Protein AF-A0A7S1UX44-F1 (afdb_monomer_lite)

Radius of gyration: 35.16 Å; chains: 1; bounding box: 82×57×119 Å

Secondary structure (DSSP, 8-state):
---------------------S-EEEE---EEEEEEETTEEEEEEHHHHTTT--EEEE-PPPEE-PPPHHHHHHHHHHHHHHHHHHHHHHHHHHHTTTSHHHHHTTHHHHHHHHHHHHHHHHHGGGGS--SHHHHHHHHHHHHHHHHHHHHHHHHHHHHHHHHHHHHHHHHHHHHHHHHHTT-----------STTSTTHHHHHHHHHHT--TTSSTTSS-------S--PPPHHHHHHHHHHHHHHHHHHHHHHHHHS---EEEEEPTTSSEEEEEE---HHHHHHHHHHHHHHHHHHHH-

Sequence (302 aa):
RVSEAQPHLISFSQVVPMVVNDPGSFFVIGAIQMFVTNVSYVRYDISNALQPNPLVTYQEPPEMLTVRQGIEWVVWVIIGVACWIILMLFIETYRQRNHQVMQLSQGRFLLVFLVAAFWATACCFLLNPKNDTYCRISAPMIIIPAQLVYAITIGRLWRINRVISPLLLNHYQQAQAMGAMSTSSSRRAGSTNGCQRAMRPVWRSLTKFFSCEFCCKRLQRSGKPRNIRRQVTAKQLATVVVMIMVPQIIIQILALILQPQSLETWFNEDRSVGRQTCSPWEDGMEHFWKRIEAYGLMMLIL

pLDDT: mean 79.52, std 17.58, range [38.66, 98.56]

Foldseek 3Di:
DDPDDDDDDDDDDDDDDDDDDDWDKDQDFDWDWDDPDPPDIDIDTVCVVPPPDRIDTDDDQADEPDPDVVVLVVLVVVLVVVLVVLVVVLVVLVVCCPDPVNVVVVSVLVNLLSVLVSQLSVLVNLQRPPFLVSLLPSVCSNVLSVLLNVLLVVLVVVLVCVVVVVVVVVVVVVVVVVVCVVDDDDDDDDDPPPPPPPPPPVVVVLCVVVPPVPPPPPDPPDDDPDDPPPDDDPVVSVVSSCSSNVVVVVVSVVCSVVDRWGWDWDADPSSNHTYTDGPPPVVPVVVVVVVCCVVVVVVVVD

Organism: NCBI:txid210454

Structure (mmCIF, N/CA/C/O backbone):
data_AF-A0A7S1UX44-F1
#
_entry.id   AF-A0A7S1UX44-F1
#
loop_
_atom_site.group_PDB
_atom_site.id
_atom_site.type_symbol
_atom_site.label_atom_id
_atom_site.label_alt_id
_atom_site.label_comp_id
_atom_site.label_asym_id
_atom_site.label_entity_id
_atom_site.label_seq_id
_atom_site.pdbx_PDB_ins_code
_atom_site.Cartn_x
_atom_site.Cartn_y
_atom_site.Cartn_z
_atom_site.occupancy
_atom_site.B_iso_or_equiv
_atom_site.auth_seq_id
_atom_site.auth_comp_id
_atom_site.auth_asym_id
_atom_site.auth_atom_id
_atom_site.pdbx_PDB_model_num
ATOM 1 N N . ARG A 1 1 ? 51.663 39.151 -29.358 1.00 40.88 1 ARG A N 1
ATOM 2 C CA . ARG A 1 1 ? 50.551 38.334 -28.820 1.00 40.88 1 ARG A CA 1
ATOM 3 C C . ARG A 1 1 ? 49.702 37.927 -30.010 1.00 40.88 1 ARG A C 1
ATOM 5 O O . ARG A 1 1 ? 48.970 38.762 -30.517 1.00 40.88 1 ARG A O 1
ATOM 12 N N . VAL A 1 2 ? 49.929 36.725 -30.534 1.00 38.69 2 VAL A N 1
ATOM 13 C CA . VAL A 1 2 ? 49.153 36.164 -31.644 1.00 38.69 2 VAL A CA 1
ATOM 14 C C . VAL A 1 2 ? 47.951 35.482 -31.001 1.00 38.69 2 VAL A C 1
ATOM 16 O O . VAL A 1 2 ? 48.137 34.574 -30.198 1.00 38.69 2 VAL A O 1
ATOM 19 N N . SER A 1 3 ? 46.750 36.000 -31.254 1.00 45.62 3 SER A N 1
ATOM 20 C CA . SER A 1 3 ? 45.507 35.364 -30.819 1.00 45.62 3 SER A CA 1
ATOM 21 C C . SER A 1 3 ? 45.325 34.078 -31.614 1.00 45.62 3 SER A C 1
ATOM 23 O O . SER A 1 3 ? 45.112 34.111 -32.823 1.00 45.62 3 SER A O 1
ATOM 25 N N . GLU A 1 4 ? 45.459 32.956 -30.922 1.00 52.44 4 GLU A N 1
ATOM 26 C CA . GLU A 1 4 ? 45.221 31.615 -31.434 1.00 52.44 4 GLU A CA 1
ATOM 27 C C . GLU A 1 4 ? 43.709 31.461 -31.663 1.00 52.44 4 GLU A C 1
ATOM 29 O O . GLU A 1 4 ? 42.914 31.427 -30.722 1.00 52.44 4 GLU A O 1
ATOM 34 N N . ALA A 1 5 ? 43.292 31.500 -32.929 1.00 55.41 5 ALA A N 1
ATOM 35 C CA . ALA A 1 5 ? 41.896 31.352 -33.314 1.00 55.41 5 ALA A CA 1
ATOM 36 C C . ALA A 1 5 ? 41.449 29.910 -33.030 1.00 55.41 5 ALA A C 1
ATOM 38 O O . ALA A 1 5 ? 41.966 28.970 -33.632 1.00 55.41 5 ALA A O 1
ATOM 39 N N . GLN A 1 6 ? 40.500 29.733 -32.106 1.00 55.41 6 GLN A N 1
ATOM 40 C CA . GLN A 1 6 ? 39.899 28.428 -31.839 1.00 55.41 6 GLN A CA 1
ATOM 41 C C . GLN A 1 6 ? 39.192 27.918 -33.107 1.00 55.41 6 GLN A C 1
ATOM 43 O O . GLN A 1 6 ? 38.317 28.613 -33.630 1.00 55.41 6 GLN A O 1
ATOM 48 N N . PRO A 1 7 ? 39.536 26.722 -33.616 1.00 61.28 7 PRO A N 1
ATOM 49 C CA . PRO A 1 7 ? 38.856 26.154 -34.767 1.00 61.28 7 PRO A CA 1
ATOM 50 C C . PRO A 1 7 ? 37.409 25.826 -34.389 1.00 61.28 7 PRO A C 1
ATOM 52 O O . PRO A 1 7 ? 37.147 25.114 -33.418 1.00 61.28 7 PRO A O 1
ATOM 55 N N . HIS A 1 8 ? 36.460 26.344 -35.168 1.00 61.25 8 HIS A N 1
ATOM 56 C CA . HIS A 1 8 ? 35.058 25.959 -35.073 1.00 61.25 8 HIS A CA 1
ATOM 57 C C . HIS A 1 8 ? 34.933 24.454 -35.358 1.00 61.25 8 HIS A C 1
ATOM 59 O O . HIS A 1 8 ? 35.089 24.012 -36.494 1.00 61.25 8 HIS A O 1
ATOM 65 N N . LEU A 1 9 ? 34.680 23.663 -34.313 1.00 67.12 9 LEU A N 1
ATOM 66 C CA . LEU A 1 9 ? 34.374 22.238 -34.415 1.00 67.12 9 LEU A CA 1
ATOM 67 C C . LEU A 1 9 ? 33.027 22.072 -35.124 1.00 67.12 9 LEU A C 1
ATOM 69 O O . LEU A 1 9 ? 31.971 22.307 -34.541 1.00 67.12 9 LEU A O 1
ATOM 73 N N . ILE A 1 10 ? 33.066 21.677 -36.394 1.00 67.31 10 ILE A N 1
ATOM 74 C CA . ILE A 1 10 ? 31.875 21.260 -37.133 1.00 67.31 10 ILE A CA 1
ATOM 75 C C . ILE A 1 10 ? 31.573 19.819 -36.711 1.00 67.31 10 ILE A C 1
ATOM 77 O O . ILE A 1 10 ? 32.331 18.906 -37.038 1.00 67.31 10 ILE A O 1
ATOM 81 N N . SER A 1 11 ? 30.496 19.608 -35.952 1.00 71.50 11 SER A N 1
ATOM 82 C CA . SER A 1 11 ? 30.026 18.269 -35.594 1.00 71.50 11 SER A CA 1
ATOM 83 C C . SER A 1 11 ? 29.063 17.745 -36.660 1.00 71.50 11 SER A C 1
ATOM 85 O O . SER A 1 11 ? 28.040 18.356 -36.962 1.00 71.50 11 SER A O 1
ATOM 87 N N . PHE A 1 12 ? 29.388 16.588 -37.236 1.00 70.00 12 PHE A N 1
ATOM 88 C CA . PHE A 1 12 ? 28.490 15.844 -38.114 1.00 70.00 12 PHE A CA 1
ATOM 89 C C . PHE A 1 12 ? 27.933 14.648 -37.344 1.00 70.00 12 PHE A C 1
ATOM 91 O O . PHE A 1 12 ? 28.693 13.841 -36.814 1.00 70.00 12 PHE A O 1
ATOM 98 N N . SER A 1 13 ? 26.606 14.540 -37.276 1.00 74.44 13 SER A N 1
ATOM 99 C CA . SER A 1 13 ? 25.911 13.386 -36.703 1.00 74.44 13 SER A CA 1
ATOM 100 C C . SER A 1 13 ? 25.173 12.662 -37.821 1.00 74.44 13 SER A C 1
ATOM 102 O O . SER A 1 13 ? 24.266 13.226 -38.432 1.00 74.44 13 SER A O 1
ATOM 104 N N . GLN A 1 14 ? 25.584 11.429 -38.113 1.00 76.06 14 GLN A N 1
ATOM 105 C CA . GLN A 1 14 ? 24.924 10.561 -39.081 1.00 76.06 14 GLN A CA 1
ATOM 106 C C . GLN A 1 14 ? 24.465 9.290 -38.371 1.00 76.06 14 GLN A C 1
ATOM 108 O O . GLN A 1 14 ? 25.267 8.579 -37.770 1.00 76.06 14 GLN A O 1
ATOM 113 N N . VAL A 1 15 ? 23.165 9.006 -38.447 1.00 77.75 15 VAL A N 1
ATOM 114 C CA . VAL A 1 15 ? 22.574 7.782 -37.902 1.00 77.75 15 VAL A CA 1
ATOM 115 C C . VAL A 1 15 ? 22.496 6.760 -39.029 1.00 77.75 15 VAL A C 1
ATOM 117 O O . VAL A 1 15 ? 21.763 6.958 -39.997 1.00 77.75 15 VAL A O 1
ATOM 120 N N . VAL A 1 16 ? 23.271 5.682 -38.922 1.00 76.06 16 VAL A N 1
ATOM 121 C CA . VAL A 1 16 ? 23.199 4.548 -39.851 1.00 76.06 16 VAL A CA 1
ATOM 122 C C . 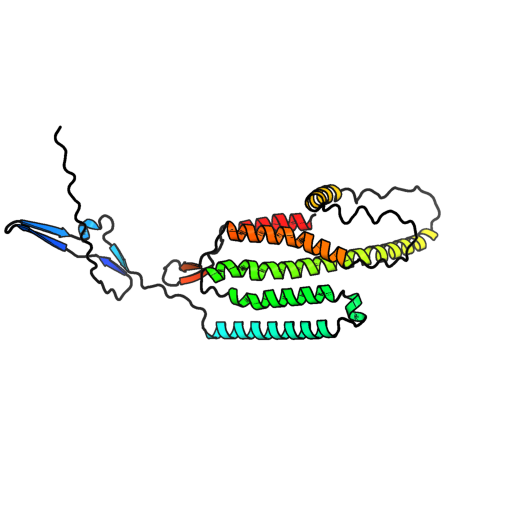VAL A 1 16 ? 22.280 3.496 -39.229 1.00 76.06 16 VAL A C 1
ATOM 124 O O . VAL A 1 16 ? 22.622 2.970 -38.168 1.00 76.06 16 VAL A O 1
ATOM 127 N N . PRO A 1 17 ? 21.113 3.187 -39.825 1.00 74.75 17 PRO A N 1
ATOM 128 C CA . PRO A 1 17 ? 20.253 2.133 -39.307 1.00 74.75 17 PRO A CA 1
ATOM 129 C C . PRO A 1 17 ? 20.950 0.779 -39.485 1.00 74.75 17 PRO A C 1
ATOM 131 O O . PRO A 1 17 ? 21.220 0.356 -40.607 1.00 74.75 17 PRO A O 1
ATOM 134 N N . MET A 1 18 ? 21.249 0.103 -38.377 1.00 75.44 18 MET A N 1
ATOM 135 C CA . MET A 1 18 ? 21.694 -1.290 -38.370 1.00 75.44 18 MET A CA 1
ATOM 136 C C . MET A 1 18 ? 20.519 -2.174 -37.957 1.00 75.44 18 MET A C 1
ATOM 138 O O . MET A 1 18 ? 19.893 -1.928 -36.929 1.00 75.44 18 MET A O 1
ATOM 142 N N . VAL A 1 19 ? 20.218 -3.192 -38.764 1.00 80.44 19 VAL A N 1
ATOM 143 C CA . VAL A 1 19 ? 19.241 -4.233 -38.427 1.00 80.44 19 VAL A CA 1
ATOM 144 C C . VAL A 1 19 ? 20.029 -5.462 -38.001 1.00 80.44 19 VAL A C 1
ATOM 146 O O . VAL A 1 19 ? 20.765 -6.034 -38.804 1.00 80.44 19 VAL A O 1
ATOM 149 N N . VAL A 1 20 ? 19.905 -5.830 -36.730 1.00 82.94 20 VAL A N 1
ATOM 150 C CA . VAL A 1 20 ? 20.510 -7.031 -36.152 1.00 82.94 20 VAL A CA 1
ATOM 151 C C . VAL A 1 20 ? 19.362 -7.925 -35.703 1.00 82.94 20 VAL A C 1
ATOM 153 O O . VAL A 1 20 ? 18.522 -7.480 -34.927 1.00 82.94 20 VAL A O 1
ATOM 156 N N . ASN A 1 21 ? 19.294 -9.144 -36.237 1.00 83.00 21 ASN A N 1
ATOM 157 C CA . ASN A 1 21 ? 18.167 -10.051 -35.992 1.00 83.00 21 ASN A CA 1
ATOM 158 C C . ASN A 1 21 ? 18.408 -11.013 -34.826 1.00 83.00 21 ASN A C 1
ATOM 160 O O . ASN A 1 21 ? 17.443 -11.524 -34.274 1.00 83.00 21 ASN A O 1
ATOM 164 N N . ASP A 1 22 ? 19.668 -11.236 -34.445 1.00 87.88 22 ASP A N 1
ATOM 165 C CA . ASP A 1 22 ? 20.037 -12.222 -33.433 1.00 87.88 22 ASP A CA 1
ATOM 166 C C . ASP A 1 22 ? 20.846 -11.561 -32.306 1.00 87.88 22 ASP A C 1
ATOM 168 O O . ASP A 1 22 ? 21.720 -10.731 -32.585 1.00 87.88 22 ASP A O 1
ATOM 172 N N . PRO A 1 23 ? 20.594 -11.903 -31.031 1.00 86.44 23 PRO A N 1
ATOM 173 C CA . PRO A 1 23 ? 21.398 -11.414 -29.919 1.00 86.44 23 PRO A CA 1
ATOM 174 C C . PRO A 1 23 ? 22.832 -11.939 -30.034 1.00 86.44 23 PRO A C 1
ATOM 176 O O . PRO A 1 23 ? 23.069 -13.103 -30.359 1.00 86.44 23 PRO A O 1
ATOM 179 N N . GLY A 1 24 ? 23.811 -11.084 -29.750 1.00 88.81 24 GLY A N 1
ATOM 180 C CA . GLY A 1 24 ? 25.205 -11.477 -29.885 1.00 88.81 24 GLY A CA 1
ATOM 181 C C . GLY A 1 24 ? 26.199 -10.333 -29.812 1.00 88.81 24 GLY A C 1
ATOM 182 O O . GLY A 1 24 ? 25.865 -9.160 -29.644 1.00 88.81 24 GLY A O 1
ATOM 183 N N . SER A 1 25 ? 27.461 -10.714 -29.938 1.00 90.19 25 SER A N 1
ATOM 184 C CA . SER A 1 25 ? 28.594 -9.805 -29.975 1.00 90.19 25 SER A CA 1
ATOM 185 C C . SER A 1 25 ? 29.004 -9.570 -31.419 1.00 90.19 25 SER A C 1
ATOM 187 O O . SER A 1 25 ? 29.435 -10.497 -32.103 1.00 90.19 25 SER A O 1
ATOM 189 N N . PHE A 1 26 ? 28.894 -8.328 -31.874 1.00 89.62 26 PHE A N 1
ATOM 190 C CA . PHE A 1 26 ? 29.176 -7.943 -33.248 1.00 89.62 26 PHE A CA 1
ATOM 191 C C . PHE A 1 26 ? 30.422 -7.065 -33.307 1.00 89.62 26 PHE A C 1
ATOM 193 O O . PHE A 1 26 ? 30.626 -6.174 -32.480 1.00 89.62 26 PHE A O 1
ATOM 200 N N . PHE A 1 27 ? 31.259 -7.306 -34.313 1.00 88.75 27 PHE A N 1
ATOM 201 C CA . PHE A 1 27 ? 32.348 -6.401 -34.656 1.00 88.75 27 PHE A CA 1
ATOM 202 C C . PHE A 1 27 ? 31.820 -5.341 -35.616 1.00 88.75 27 PHE A C 1
ATOM 204 O O . PHE A 1 27 ? 31.316 -5.666 -36.692 1.00 88.75 27 PHE A O 1
ATOM 211 N N . VAL A 1 28 ? 31.948 -4.069 -35.242 1.00 85.69 28 VAL A N 1
ATOM 212 C CA . VAL A 1 28 ? 31.567 -2.965 -36.128 1.00 85.69 28 VAL A CA 1
ATOM 213 C C . VAL A 1 28 ? 32.686 -2.738 -37.134 1.00 85.69 28 VAL A C 1
ATOM 215 O O . VAL A 1 28 ? 33.759 -2.239 -36.794 1.00 85.69 28 VAL A O 1
ATOM 218 N N . ILE A 1 29 ? 32.423 -3.096 -38.388 1.00 87.50 29 ILE A N 1
ATOM 219 C CA . ILE A 1 29 ? 33.303 -2.796 -39.516 1.00 87.50 29 ILE A CA 1
ATOM 220 C C . ILE A 1 29 ? 32.670 -1.645 -40.291 1.00 87.50 29 ILE A C 1
ATOM 222 O O . ILE A 1 29 ? 31.600 -1.787 -40.877 1.00 87.50 29 ILE A O 1
ATOM 226 N N . GLY A 1 30 ? 33.334 -0.495 -40.296 1.00 87.19 30 GLY A N 1
ATOM 227 C CA . GLY A 1 30 ? 32.901 0.664 -41.062 1.00 87.19 30 GLY A CA 1
ATOM 228 C C . GLY A 1 30 ? 34.036 1.661 -41.223 1.00 87.19 30 GLY A C 1
ATOM 229 O O . GLY A 1 30 ? 34.909 1.758 -40.362 1.00 87.19 30 GLY A O 1
ATOM 230 N N . ALA A 1 31 ? 34.032 2.387 -42.335 1.00 88.62 31 ALA A N 1
ATOM 231 C CA . ALA A 1 31 ? 35.009 3.425 -42.617 1.00 88.62 31 ALA A CA 1
ATOM 232 C C . ALA A 1 31 ? 34.298 4.653 -43.182 1.00 88.62 31 ALA A C 1
ATOM 234 O O . ALA A 1 31 ? 33.451 4.532 -44.066 1.00 88.62 31 ALA A O 1
ATOM 235 N N . ILE A 1 32 ? 34.654 5.830 -42.677 1.00 87.44 32 ILE A N 1
ATOM 236 C CA . ILE A 1 32 ? 34.208 7.112 -43.217 1.00 87.44 32 ILE A CA 1
ATOM 237 C C . ILE A 1 32 ? 35.366 7.682 -44.024 1.00 87.44 32 ILE A C 1
ATOM 239 O O . ILE A 1 32 ? 36.461 7.875 -43.496 1.00 87.44 32 ILE A O 1
ATOM 243 N N . GLN A 1 33 ? 35.129 7.953 -45.303 1.00 89.25 33 GLN A N 1
ATOM 244 C CA . GLN A 1 33 ? 36.107 8.591 -46.175 1.00 89.25 33 GLN A CA 1
ATOM 245 C C . GLN A 1 33 ? 35.653 10.018 -46.480 1.00 89.25 33 GLN A C 1
ATOM 247 O O . GLN A 1 33 ? 34.583 10.225 -47.049 1.00 89.25 33 GLN A O 1
ATOM 252 N N . MET A 1 34 ? 36.466 10.999 -46.089 1.00 86.06 34 MET A N 1
ATOM 253 C CA . MET A 1 34 ? 36.232 12.414 -46.373 1.00 86.06 34 MET A CA 1
ATOM 254 C C . MET A 1 34 ? 37.206 12.889 -47.450 1.00 86.06 34 MET A C 1
ATOM 256 O O . MET A 1 34 ? 38.410 12.637 -47.362 1.00 86.06 34 MET A O 1
ATOM 260 N N . PHE A 1 35 ? 36.689 13.599 -48.451 1.00 87.31 35 PHE A N 1
ATOM 261 C CA . PHE A 1 35 ? 37.485 14.210 -49.514 1.00 87.31 35 PHE A CA 1
ATOM 262 C C . PHE A 1 35 ? 37.700 15.689 -49.184 1.00 87.31 35 PHE A C 1
ATOM 264 O O . PHE A 1 35 ? 36.735 16.447 -49.126 1.00 87.31 35 PHE A O 1
ATOM 271 N N . VAL A 1 36 ? 38.951 16.092 -48.932 1.00 84.12 36 VAL A N 1
ATOM 272 C CA . VAL A 1 36 ? 39.287 17.474 -48.530 1.00 84.12 36 VAL A CA 1
ATOM 273 C C . VAL A 1 36 ? 39.746 18.303 -49.739 1.00 84.12 36 VAL A C 1
ATOM 275 O O . VAL A 1 36 ? 39.459 19.493 -49.802 1.00 84.12 36 VAL A O 1
ATOM 278 N N . THR A 1 37 ? 40.393 17.680 -50.735 1.00 84.50 37 THR A N 1
ATOM 279 C CA . THR A 1 37 ? 40.756 18.267 -52.046 1.00 84.50 37 THR A CA 1
ATOM 280 C C . THR A 1 37 ? 40.932 17.158 -53.103 1.00 84.50 37 THR A C 1
ATOM 282 O O . THR A 1 37 ? 40.931 15.981 -52.750 1.00 84.50 37 THR A O 1
ATOM 285 N N . ASN A 1 38 ? 41.145 17.502 -54.385 1.00 77.25 38 ASN A N 1
ATOM 286 C CA . ASN A 1 38 ? 41.267 16.558 -55.521 1.00 77.25 38 ASN A CA 1
ATOM 287 C C . ASN A 1 38 ? 42.362 15.472 -55.391 1.00 77.25 38 ASN A C 1
ATOM 289 O O . ASN A 1 38 ? 42.436 14.594 -56.247 1.00 77.25 38 ASN A O 1
ATOM 293 N N . VAL A 1 39 ? 43.222 15.525 -54.366 1.00 79.44 39 VAL A N 1
ATOM 294 C CA . VAL A 1 39 ? 44.371 14.612 -54.216 1.00 79.44 39 VAL A CA 1
ATOM 295 C C . VAL A 1 39 ? 44.529 14.040 -52.799 1.00 79.44 39 VAL A C 1
ATOM 297 O O . VAL A 1 39 ? 45.367 13.167 -52.596 1.00 79.44 39 VAL A O 1
ATOM 300 N N . SER A 1 40 ? 43.736 14.484 -51.811 1.00 77.75 40 SER A N 1
ATOM 301 C CA . SER A 1 40 ? 43.835 13.999 -50.426 1.00 77.75 40 SER A CA 1
ATOM 302 C C . SER A 1 40 ? 42.485 13.547 -49.867 1.00 77.75 40 SER A C 1
ATOM 304 O O . SER A 1 40 ? 41.499 14.291 -49.851 1.00 77.75 40 SER A O 1
ATOM 306 N N . TYR A 1 41 ? 42.459 12.304 -49.384 1.00 82.38 41 TYR A N 1
ATOM 307 C CA . TYR A 1 41 ? 41.349 11.747 -48.622 1.00 82.38 41 TYR A CA 1
ATOM 308 C C . TYR A 1 41 ? 41.822 11.383 -47.218 1.00 82.38 41 TYR A C 1
ATOM 310 O O . TYR A 1 41 ? 42.945 10.915 -47.028 1.00 82.38 41 TYR A O 1
ATOM 318 N N . VAL A 1 42 ? 40.950 11.583 -46.236 1.00 87.44 42 VAL A N 1
ATOM 319 C CA . VAL A 1 42 ? 41.159 11.100 -44.870 1.00 87.44 42 VAL A CA 1
ATOM 320 C C . VAL A 1 42 ? 40.162 9.977 -44.631 1.00 87.44 42 VAL A C 1
ATOM 322 O O . VAL A 1 42 ? 38.957 10.163 -44.811 1.00 87.44 42 VAL A O 1
ATOM 325 N N . ARG A 1 43 ? 40.671 8.794 -44.278 1.00 88.06 43 ARG A N 1
ATOM 326 C CA . ARG A 1 43 ? 39.867 7.620 -43.935 1.00 88.06 43 ARG A CA 1
ATOM 327 C C . ARG A 1 43 ? 39.880 7.429 -42.423 1.00 88.06 43 ARG A C 1
ATOM 329 O O . ARG A 1 43 ? 40.944 7.295 -41.828 1.00 88.06 43 ARG A O 1
ATOM 336 N N . TYR A 1 44 ? 38.696 7.380 -41.831 1.00 86.75 44 TYR A N 1
ATOM 337 C CA . TYR A 1 44 ? 38.485 7.077 -40.422 1.00 86.75 44 TYR A CA 1
ATOM 338 C C . TYR A 1 44 ? 37.817 5.711 -40.299 1.00 86.75 44 TYR A C 1
ATOM 340 O O . TYR A 1 44 ? 36.645 5.562 -40.644 1.00 86.75 44 TYR A O 1
ATOM 348 N N . ASP A 1 45 ? 38.558 4.713 -39.819 1.00 88.81 45 ASP A N 1
ATOM 349 C CA . ASP A 1 45 ? 38.001 3.395 -39.515 1.00 88.81 45 ASP A CA 1
ATOM 350 C C . ASP A 1 45 ? 37.285 3.436 -38.157 1.00 88.81 45 ASP A C 1
ATOM 352 O O . ASP A 1 45 ? 37.891 3.700 -37.115 1.00 88.81 45 ASP A O 1
ATOM 356 N N . ILE A 1 46 ? 35.983 3.153 -38.167 1.00 86.38 46 ILE A N 1
ATOM 357 C CA . ILE A 1 46 ? 35.111 3.164 -36.984 1.00 86.38 46 ILE A CA 1
ATOM 358 C C . ILE A 1 46 ? 35.586 2.126 -35.956 1.00 86.38 46 ILE A C 1
ATOM 360 O O . ILE A 1 46 ? 35.525 2.369 -34.753 1.00 86.38 46 ILE A O 1
ATOM 364 N N . SER A 1 47 ? 36.150 1.006 -36.416 1.00 86.38 47 SER A N 1
ATOM 365 C CA . SER A 1 47 ? 36.728 -0.032 -35.555 1.00 86.38 47 SER A CA 1
ATOM 366 C C . SER A 1 47 ? 37.913 0.464 -34.719 1.00 86.38 47 SER A C 1
ATOM 368 O O . SER A 1 47 ? 38.084 0.019 -33.587 1.00 86.38 47 SER A O 1
ATOM 370 N N . ASN A 1 48 ? 38.718 1.401 -35.240 1.00 89.56 48 ASN A N 1
ATOM 371 C CA . ASN A 1 48 ? 39.825 1.997 -34.484 1.00 89.56 48 ASN A CA 1
ATOM 372 C C . ASN A 1 48 ? 39.321 2.983 -33.425 1.00 89.56 48 ASN A C 1
ATOM 374 O O . ASN A 1 48 ? 39.929 3.094 -32.365 1.00 89.56 48 ASN A O 1
ATOM 378 N N . ALA A 1 49 ? 38.197 3.658 -33.680 1.00 85.94 49 ALA A N 1
ATOM 379 C CA . ALA A 1 49 ? 37.586 4.582 -32.725 1.00 85.94 49 ALA A CA 1
ATOM 380 C C . ALA A 1 49 ? 36.935 3.870 -31.524 1.00 85.94 49 ALA A C 1
ATOM 382 O O . ALA A 1 49 ? 36.759 4.478 -30.473 1.00 85.94 49 ALA A O 1
ATOM 383 N N . LEU A 1 50 ? 36.594 2.586 -31.669 1.00 87.44 50 LEU A N 1
ATOM 384 C CA . LEU A 1 50 ? 35.989 1.757 -30.620 1.00 87.44 50 LEU A CA 1
ATOM 385 C C . LEU A 1 50 ? 37.022 1.055 -29.713 1.00 87.44 50 LEU A C 1
ATOM 387 O O . LEU A 1 50 ? 36.645 0.300 -28.818 1.00 87.44 50 LEU A O 1
ATOM 391 N N . GLN A 1 51 ? 38.326 1.280 -29.907 1.00 89.88 51 GLN A N 1
ATOM 392 C CA . GLN A 1 51 ? 39.347 0.726 -29.013 1.00 89.88 51 GLN A CA 1
ATOM 393 C C . GLN A 1 51 ? 39.253 1.382 -27.623 1.00 89.88 51 GLN A C 1
ATOM 395 O O . GLN A 1 51 ? 39.124 2.604 -27.535 1.00 89.88 51 GLN A O 1
ATOM 400 N N . PRO A 1 52 ? 39.312 0.607 -26.523 1.00 88.69 52 PRO A N 1
ATOM 401 C CA . PRO A 1 52 ? 39.862 -0.752 -26.417 1.00 88.69 52 PRO A CA 1
ATOM 402 C C . PRO A 1 52 ? 38.882 -1.918 -26.648 1.00 88.69 52 PRO A C 1
ATOM 404 O O . PRO A 1 52 ? 39.343 -3.044 -26.813 1.00 88.69 52 PRO A O 1
ATOM 407 N N . ASN A 1 53 ? 37.567 -1.686 -26.690 1.00 86.19 53 ASN A N 1
ATOM 408 C CA . ASN A 1 53 ? 36.556 -2.747 -26.778 1.00 86.19 53 ASN A CA 1
ATOM 409 C C . ASN A 1 53 ? 35.767 -2.641 -28.098 1.00 86.19 53 ASN A C 1
ATOM 411 O O . ASN A 1 53 ? 34.692 -2.044 -28.116 1.00 86.19 53 ASN A O 1
ATOM 415 N N . PRO A 1 54 ? 36.244 -3.252 -29.201 1.00 86.19 54 PRO A N 1
ATOM 416 C CA . PRO A 1 54 ? 35.588 -3.179 -30.515 1.00 86.19 54 PRO A CA 1
ATOM 417 C C . PRO A 1 54 ? 34.273 -3.974 -30.602 1.00 86.19 54 PRO A C 1
ATOM 419 O O . PRO A 1 54 ? 33.651 -4.036 -31.663 1.00 86.19 54 PRO A O 1
ATOM 422 N N . LEU A 1 55 ? 33.880 -4.627 -29.507 1.00 88.94 55 LEU A N 1
ATOM 423 C CA . LEU A 1 55 ? 32.734 -5.514 -29.436 1.00 88.94 55 LEU A CA 1
ATOM 424 C C . LEU A 1 55 ? 31.481 -4.702 -29.098 1.00 88.94 55 LEU A C 1
ATOM 426 O O . LEU A 1 55 ? 31.353 -4.178 -27.992 1.00 88.94 55 LEU A O 1
ATOM 430 N N . VAL A 1 56 ? 30.544 -4.624 -30.039 1.00 87.06 56 VAL A N 1
ATOM 431 C CA . VAL A 1 56 ? 29.209 -4.085 -29.782 1.00 87.06 56 VAL A CA 1
ATOM 432 C C . VAL A 1 56 ? 28.281 -5.255 -29.513 1.00 87.06 56 VAL A C 1
ATOM 434 O O . VAL A 1 56 ? 27.994 -6.064 -30.393 1.00 87.06 56 VAL A O 1
ATOM 437 N N . THR A 1 57 ? 27.831 -5.368 -28.270 1.00 87.38 57 THR A N 1
ATOM 438 C CA . THR A 1 57 ? 26.834 -6.361 -27.877 1.00 87.38 57 THR A CA 1
ATOM 439 C C . THR A 1 57 ? 25.451 -5.851 -28.252 1.00 87.38 57 THR A C 1
ATOM 441 O O . THR A 1 57 ? 25.018 -4.814 -27.743 1.00 87.38 57 THR A O 1
ATOM 444 N N . TYR A 1 58 ? 24.756 -6.574 -29.124 1.00 86.06 58 TYR A N 1
ATOM 445 C CA . TYR A 1 58 ? 23.329 -6.383 -29.336 1.00 86.06 58 TYR A CA 1
ATOM 446 C C . TYR A 1 58 ? 22.573 -7.360 -28.443 1.00 86.06 58 TYR A C 1
ATOM 448 O O . TYR A 1 58 ? 22.824 -8.566 -28.456 1.00 86.06 58 TYR A O 1
ATOM 456 N N . GLN A 1 59 ? 21.655 -6.811 -27.661 1.00 83.12 59 GLN A N 1
ATOM 457 C CA . GLN A 1 59 ? 20.755 -7.568 -26.815 1.00 83.12 59 GLN A CA 1
ATOM 458 C C . GLN A 1 59 ? 19.339 -7.333 -27.328 1.00 83.12 59 GLN A C 1
ATOM 460 O O . GLN A 1 59 ? 18.960 -6.185 -27.571 1.00 83.12 59 GLN A O 1
ATOM 465 N N . GLU A 1 60 ? 18.590 -8.417 -27.525 1.00 85.19 60 GLU A N 1
ATOM 466 C CA . GLU A 1 60 ? 17.183 -8.334 -27.912 1.00 85.19 60 GLU A CA 1
ATOM 467 C C . GLU A 1 60 ? 16.431 -7.471 -26.883 1.00 85.19 60 GLU A C 1
ATOM 469 O O . GLU A 1 60 ? 16.752 -7.541 -25.687 1.00 85.19 60 GLU A O 1
ATOM 474 N N . PRO A 1 61 ? 15.488 -6.606 -27.309 1.00 85.00 61 PRO A N 1
ATOM 475 C CA . PRO A 1 61 ? 14.690 -5.836 -26.369 1.00 85.00 61 PRO A CA 1
ATOM 476 C C . PRO A 1 61 ? 14.069 -6.780 -25.329 1.00 85.00 61 PRO A C 1
ATOM 478 O O . PRO A 1 61 ? 13.445 -7.770 -25.709 1.00 85.00 61 PRO A O 1
ATOM 481 N N . PRO A 1 62 ? 14.236 -6.493 -24.028 1.00 87.12 62 PRO A N 1
ATOM 482 C CA . PRO A 1 62 ? 13.789 -7.388 -22.974 1.00 87.12 62 PRO A CA 1
ATOM 483 C C . PRO A 1 62 ? 12.286 -7.622 -23.073 1.00 87.12 62 PRO A C 1
ATOM 485 O O . PRO A 1 62 ? 11.505 -6.672 -23.207 1.00 87.12 62 PRO A O 1
ATOM 488 N N . GLU A 1 63 ? 11.873 -8.880 -22.942 1.00 90.62 63 GLU A N 1
ATOM 489 C CA . GLU A 1 63 ? 10.458 -9.202 -22.852 1.00 90.62 63 GLU A CA 1
ATOM 490 C C . GLU A 1 63 ? 9.939 -8.690 -21.505 1.00 90.62 63 GLU A C 1
ATOM 492 O O . GLU A 1 63 ? 10.341 -9.139 -20.425 1.00 90.62 63 GLU A O 1
ATOM 497 N N . MET A 1 64 ? 9.055 -7.695 -21.562 1.00 88.62 64 MET A N 1
ATOM 498 C CA . MET A 1 64 ? 8.381 -7.192 -20.376 1.00 88.62 64 MET A CA 1
ATOM 499 C C . MET A 1 64 ? 7.322 -8.202 -19.957 1.00 88.62 64 MET A C 1
ATOM 501 O O . MET A 1 64 ? 6.289 -8.334 -20.620 1.00 88.62 64 MET A O 1
ATOM 505 N N . LEU A 1 65 ? 7.545 -8.871 -18.824 1.00 87.44 65 LEU A N 1
ATOM 506 C CA . LEU A 1 65 ? 6.544 -9.726 -18.196 1.00 87.44 65 LEU A CA 1
ATOM 507 C C . LEU A 1 65 ? 5.385 -8.864 -17.710 1.00 87.44 65 LEU A C 1
ATOM 509 O O . LEU A 1 65 ? 5.335 -8.401 -16.568 1.00 87.44 65 LEU A O 1
ATOM 513 N N . THR A 1 66 ? 4.432 -8.651 -18.603 1.00 88.50 66 THR A N 1
ATOM 514 C CA . THR A 1 66 ? 3.139 -8.092 -18.249 1.00 88.50 66 THR A CA 1
ATOM 515 C C . THR A 1 66 ? 2.309 -9.183 -17.589 1.00 88.50 66 THR A C 1
ATOM 517 O O . THR A 1 66 ? 2.329 -10.354 -17.978 1.00 88.50 66 THR A O 1
ATOM 520 N N . VAL A 1 67 ? 1.584 -8.815 -16.533 1.00 87.62 67 VAL A N 1
ATOM 521 C CA . VAL A 1 67 ? 0.640 -9.737 -15.901 1.00 87.62 67 VAL A CA 1
ATOM 522 C C . VAL A 1 67 ? -0.356 -10.179 -16.969 1.00 87.62 67 VAL A C 1
ATOM 524 O O . VAL A 1 67 ? -0.978 -9.346 -17.627 1.00 87.62 67 VAL A O 1
ATOM 527 N N . ARG A 1 68 ? -0.505 -11.497 -17.151 1.00 93.19 68 ARG A N 1
ATOM 528 C CA . ARG A 1 68 ? -1.435 -12.054 -18.138 1.00 93.19 68 ARG A CA 1
ATOM 529 C C . ARG A 1 68 ? -2.818 -11.447 -17.908 1.00 93.19 68 ARG A C 1
ATOM 531 O O . ARG A 1 68 ? -3.340 -11.543 -16.799 1.00 93.19 68 ARG A O 1
ATOM 538 N N . GLN A 1 69 ? -3.424 -10.887 -18.956 1.00 94.00 69 GLN A N 1
ATOM 539 C CA . GLN A 1 69 ? -4.703 -10.164 -18.872 1.00 94.00 69 GLN A CA 1
ATOM 540 C C . GLN A 1 69 ? -5.782 -10.944 -18.103 1.00 94.00 69 GLN A C 1
ATOM 542 O O . GLN A 1 69 ? -6.537 -10.364 -17.332 1.00 94.00 69 GLN A O 1
ATOM 547 N N . GLY A 1 70 ? -5.819 -12.275 -18.244 1.00 95.94 70 GLY A N 1
ATOM 548 C CA . GLY A 1 70 ? -6.747 -13.127 -17.494 1.00 95.94 70 GLY A CA 1
ATOM 549 C C . GLY A 1 70 ? -6.602 -13.027 -15.969 1.00 95.94 70 GLY A C 1
ATOM 550 O O . GLY A 1 70 ? -7.609 -12.972 -15.270 1.00 95.94 70 GLY A O 1
ATOM 551 N N . ILE A 1 71 ? -5.374 -12.952 -15.444 1.00 94.44 71 ILE A N 1
ATOM 552 C CA . ILE A 1 71 ? -5.124 -12.792 -14.001 1.00 94.44 71 ILE A CA 1
ATOM 553 C C . ILE A 1 71 ? -5.556 -11.395 -13.548 1.00 94.44 71 ILE A C 1
ATOM 555 O O . ILE A 1 71 ? -6.171 -11.268 -12.491 1.00 94.44 71 ILE A O 1
ATOM 559 N N . GLU A 1 72 ? -5.290 -10.364 -14.359 1.00 93.69 72 GLU A N 1
ATOM 560 C CA . GLU A 1 72 ? -5.752 -9.000 -14.077 1.00 93.69 72 GLU A CA 1
ATOM 561 C C . GLU A 1 72 ? -7.281 -8.982 -13.924 1.00 93.69 72 GLU A C 1
ATOM 563 O O . GLU A 1 72 ? -7.778 -8.592 -12.871 1.00 93.69 72 GLU A O 1
ATOM 568 N N . TRP A 1 73 ? -8.036 -9.522 -14.883 1.00 96.56 73 TRP A N 1
ATOM 569 C CA . TRP A 1 73 ? -9.500 -9.588 -14.789 1.00 96.56 73 TRP A CA 1
ATOM 570 C C . TRP A 1 73 ? -10.002 -10.303 -13.531 1.00 96.56 73 TRP A C 1
ATOM 572 O O . TRP A 1 73 ? -10.902 -9.799 -12.858 1.00 96.56 73 TRP A O 1
ATOM 582 N N . VAL A 1 74 ? -9.408 -11.447 -13.179 1.00 96.94 74 VAL A N 1
ATOM 583 C CA . VAL A 1 74 ? -9.801 -12.208 -11.983 1.00 96.94 74 VAL A CA 1
ATOM 584 C C . VAL A 1 74 ? -9.611 -11.377 -10.712 1.00 96.94 74 VAL A C 1
ATOM 586 O O . VAL A 1 74 ? -10.520 -11.307 -9.884 1.00 96.94 74 VAL A O 1
ATOM 589 N N . VAL A 1 75 ? -8.471 -10.697 -10.564 1.00 95.81 75 VAL A N 1
ATOM 590 C CA . VAL A 1 75 ? -8.197 -9.846 -9.395 1.00 95.81 75 VAL A CA 1
ATOM 591 C C . VAL A 1 75 ? -9.192 -8.686 -9.310 1.00 95.81 75 VAL A C 1
ATOM 593 O O . VAL A 1 75 ? -9.706 -8.397 -8.229 1.00 95.81 75 VAL A O 1
ATOM 596 N N . TRP A 1 76 ? -9.525 -8.055 -10.437 1.00 96.56 76 TRP A N 1
ATOM 597 C CA . TRP A 1 76 ? -10.490 -6.953 -10.473 1.00 96.56 76 TRP A CA 1
ATOM 598 C C . TRP A 1 76 ? -11.899 -7.401 -10.076 1.00 96.56 76 TRP A C 1
ATOM 600 O O . TRP A 1 76 ? -12.573 -6.705 -9.315 1.00 96.56 76 TRP A O 1
ATOM 610 N N . VAL A 1 77 ? -12.329 -8.585 -10.526 1.00 98.00 77 VAL A N 1
ATOM 611 C CA . VAL A 1 77 ? -13.614 -9.174 -10.122 1.00 98.00 77 VAL A CA 1
ATOM 612 C C . VAL A 1 77 ? -13.637 -9.449 -8.617 1.00 98.00 77 VAL A C 1
ATOM 614 O O . VAL A 1 77 ? -14.609 -9.093 -7.953 1.00 98.00 77 VAL A O 1
ATOM 617 N N . ILE A 1 78 ? -12.563 -10.012 -8.054 1.00 97.88 78 ILE A N 1
ATOM 618 C CA . ILE A 1 78 ? -12.463 -10.284 -6.610 1.00 97.88 78 ILE A CA 1
ATOM 619 C C . ILE A 1 78 ? -12.558 -8.986 -5.797 1.00 97.88 78 ILE A C 1
ATOM 621 O O . ILE A 1 78 ? -13.329 -8.923 -4.838 1.00 97.88 78 ILE A O 1
ATOM 625 N N . ILE A 1 79 ? -11.824 -7.940 -6.194 1.00 97.38 79 ILE A N 1
ATOM 626 C CA . ILE A 1 79 ? -11.891 -6.622 -5.543 1.00 97.38 79 ILE A CA 1
ATOM 627 C C . ILE A 1 79 ? -13.315 -6.058 -5.635 1.00 97.38 79 ILE A C 1
ATOM 629 O O . ILE A 1 79 ? -13.854 -5.591 -4.632 1.00 97.38 79 ILE A O 1
ATOM 633 N N . GLY A 1 80 ? -13.959 -6.149 -6.802 1.00 98.00 80 GLY A N 1
ATOM 634 C CA . GLY A 1 80 ? -15.337 -5.695 -7.004 1.00 98.00 80 GLY A CA 1
ATOM 635 C C . GLY A 1 80 ? -16.342 -6.399 -6.089 1.00 98.00 80 GLY A C 1
ATOM 636 O O . GLY A 1 80 ? -17.148 -5.737 -5.433 1.00 98.00 80 GLY A O 1
ATOM 637 N N . VAL A 1 81 ? -16.257 -7.729 -5.981 1.00 98.44 81 VAL A N 1
ATOM 638 C CA . VAL A 1 81 ? -17.108 -8.529 -5.085 1.00 98.44 81 VAL A CA 1
ATOM 639 C C . VAL A 1 81 ? -16.863 -8.163 -3.619 1.00 98.44 81 VAL A C 1
ATOM 641 O O . VAL A 1 81 ? -17.821 -7.964 -2.872 1.00 98.44 81 VAL A O 1
ATOM 644 N N . ALA A 1 82 ? -15.604 -8.009 -3.202 1.00 98.25 82 ALA A N 1
ATOM 645 C CA . ALA A 1 82 ? -15.267 -7.607 -1.838 1.00 98.25 82 ALA A CA 1
ATOM 646 C C . ALA A 1 82 ? -15.826 -6.214 -1.495 1.00 98.25 82 ALA A C 1
ATOM 648 O O . ALA A 1 82 ? -16.486 -6.042 -0.468 1.00 98.25 82 ALA A O 1
ATOM 649 N N . CYS A 1 83 ? -15.635 -5.235 -2.383 1.00 98.38 83 CYS A N 1
ATOM 650 C CA . CYS A 1 83 ? -16.185 -3.887 -2.252 1.00 98.38 83 CYS A CA 1
ATOM 651 C C . CYS A 1 83 ? -17.717 -3.896 -2.156 1.00 98.38 83 CYS A C 1
ATOM 653 O O . CYS A 1 83 ? -18.288 -3.191 -1.322 1.00 98.38 83 CYS A O 1
ATOM 655 N N . TRP A 1 84 ? -18.388 -4.721 -2.963 1.00 98.56 84 TRP A N 1
ATOM 656 C CA . TRP A 1 84 ? -19.842 -4.873 -2.930 1.00 98.56 84 TRP A CA 1
ATOM 657 C C . TRP A 1 84 ? -20.341 -5.441 -1.593 1.00 98.56 84 TRP A C 1
ATOM 659 O O . TRP A 1 84 ? -21.271 -4.891 -1.001 1.00 98.56 84 TRP A O 1
ATOM 669 N N . ILE A 1 85 ? -19.682 -6.478 -1.064 1.00 98.50 85 ILE A N 1
ATOM 670 C CA . ILE A 1 85 ? -20.004 -7.048 0.254 1.00 98.50 85 ILE A CA 1
ATOM 671 C C . ILE A 1 85 ? -19.817 -5.999 1.360 1.00 98.50 85 ILE A C 1
ATOM 673 O O . ILE A 1 85 ? -20.692 -5.839 2.213 1.00 98.50 85 ILE A O 1
ATOM 677 N N . ILE A 1 86 ? -18.711 -5.246 1.343 1.00 98.19 86 ILE A N 1
ATOM 678 C CA . ILE A 1 86 ? -18.448 -4.197 2.342 1.00 98.19 86 ILE A CA 1
ATOM 679 C C . ILE A 1 86 ? -19.509 -3.089 2.268 1.00 98.19 86 ILE A C 1
ATOM 681 O O . ILE A 1 86 ? -19.973 -2.626 3.311 1.00 98.19 86 ILE A O 1
ATOM 685 N N . LEU A 1 87 ? -19.941 -2.692 1.066 1.00 98.19 87 LEU A N 1
ATOM 686 C CA . LEU A 1 87 ? -21.019 -1.717 0.883 1.00 98.19 87 LEU A CA 1
ATOM 687 C C . LEU A 1 87 ? -22.358 -2.223 1.426 1.00 98.19 87 LEU A C 1
ATOM 689 O O . LEU A 1 87 ? -23.045 -1.473 2.118 1.00 98.19 87 LEU A O 1
ATOM 693 N N . MET A 1 88 ? -22.711 -3.486 1.182 1.00 98.38 88 MET A N 1
ATOM 694 C CA . MET A 1 88 ? -23.914 -4.093 1.763 1.00 98.38 88 MET A CA 1
ATOM 695 C C . MET A 1 88 ? -23.866 -4.069 3.296 1.00 98.38 88 MET A C 1
ATOM 697 O O . MET A 1 88 ? -24.808 -3.606 3.941 1.00 98.38 88 MET A O 1
ATOM 701 N N . LEU A 1 89 ? -22.735 -4.465 3.892 1.00 97.44 89 LEU A N 1
ATOM 702 C CA . LEU A 1 89 ? -22.530 -4.389 5.342 1.00 97.44 89 LEU A CA 1
ATOM 703 C C . LEU A 1 89 ? -22.609 -2.949 5.863 1.00 97.44 89 LEU A C 1
ATOM 705 O O . LEU A 1 89 ? -23.156 -2.711 6.942 1.00 97.44 89 LEU A O 1
ATOM 709 N N . PHE A 1 90 ? -22.089 -1.979 5.111 1.00 97.62 90 PHE A N 1
ATOM 710 C CA . PHE A 1 90 ? -22.179 -0.561 5.446 1.00 97.62 90 PHE A CA 1
ATOM 711 C C . PHE A 1 9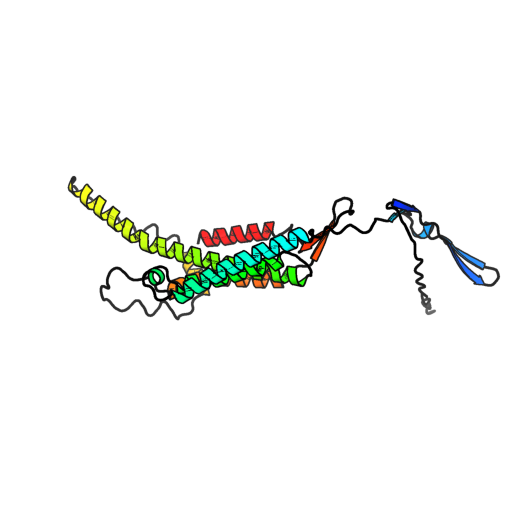0 ? -23.627 -0.061 5.437 1.00 97.62 90 PHE A C 1
ATOM 713 O O . PHE A 1 90 ? -24.037 0.608 6.388 1.00 97.62 90 PHE A O 1
ATOM 720 N N . ILE A 1 91 ? -24.414 -0.421 4.421 1.00 97.88 91 ILE A N 1
ATOM 721 C CA . ILE A 1 91 ? -25.827 -0.039 4.297 1.00 97.88 91 ILE A CA 1
ATOM 722 C C . ILE A 1 91 ? -26.652 -0.631 5.444 1.00 97.88 91 ILE A C 1
ATOM 724 O O . ILE A 1 91 ? -27.377 0.111 6.110 1.00 97.88 91 ILE A O 1
ATOM 728 N N . GLU A 1 92 ? -26.500 -1.925 5.738 1.00 96.88 92 GLU A N 1
ATOM 729 C CA . GLU A 1 92 ? -27.197 -2.573 6.858 1.00 96.88 92 GLU A CA 1
ATOM 730 C C . GLU A 1 92 ? -26.792 -1.955 8.204 1.00 96.88 92 GLU A C 1
ATOM 732 O O . GLU A 1 92 ? -27.641 -1.592 9.026 1.00 96.88 92 GLU A O 1
ATOM 737 N N . THR A 1 93 ? -25.493 -1.703 8.398 1.00 96.25 93 THR A N 1
ATOM 738 C CA . THR A 1 93 ? -24.985 -1.022 9.598 1.00 96.25 93 THR A CA 1
ATOM 739 C C . THR A 1 93 ? -25.571 0.387 9.736 1.00 96.25 93 THR A C 1
ATOM 741 O O . THR A 1 93 ? -25.930 0.819 10.834 1.00 96.25 93 THR A O 1
ATOM 744 N N . TYR A 1 94 ? -25.704 1.121 8.629 1.00 96.75 94 TYR A N 1
ATOM 745 C CA . TYR A 1 94 ? -26.281 2.460 8.625 1.00 96.75 94 TYR A CA 1
ATOM 746 C C . TYR A 1 94 ? -27.777 2.436 8.949 1.00 96.75 94 TYR A C 1
ATOM 748 O O . TYR A 1 94 ? -28.234 3.200 9.808 1.00 96.75 94 TYR A O 1
ATOM 756 N N . ARG A 1 95 ? -28.533 1.537 8.306 1.00 97.38 95 ARG A N 1
ATOM 757 C CA . ARG A 1 95 ? -29.979 1.377 8.500 1.00 97.38 95 ARG A CA 1
ATOM 758 C C . ARG A 1 95 ? -30.307 1.016 9.944 1.00 97.38 95 ARG A C 1
ATOM 760 O O . ARG A 1 95 ? -31.238 1.564 10.532 1.00 97.38 95 ARG A O 1
ATOM 767 N N . GLN A 1 96 ? -29.506 0.143 10.543 1.00 96.50 96 GLN A N 1
ATOM 768 C CA . GLN A 1 96 ? -29.790 -0.444 11.848 1.00 96.50 96 GLN A CA 1
ATOM 769 C C . GLN A 1 96 ? -29.092 0.293 13.014 1.00 96.50 96 GLN A C 1
ATOM 771 O O . GLN A 1 96 ? -29.129 -0.159 14.162 1.00 96.50 96 GLN A O 1
ATOM 776 N N . ARG A 1 97 ? -28.540 1.494 12.759 1.00 94.19 97 ARG A N 1
ATOM 777 C CA . ARG A 1 97 ? -27.777 2.314 13.726 1.00 94.19 97 ARG A CA 1
ATOM 778 C C . ARG A 1 97 ? -28.517 2.671 15.020 1.00 94.19 97 ARG A C 1
ATOM 780 O O . ARG A 1 97 ? -27.880 2.990 16.023 1.00 94.19 97 ARG A O 1
ATOM 787 N N . ASN A 1 98 ? -29.850 2.661 14.996 1.00 93.75 98 ASN A N 1
ATOM 788 C CA . ASN A 1 98 ? -30.682 3.051 16.135 1.00 93.75 98 ASN A CA 1
ATOM 789 C C . ASN A 1 98 ? -31.027 1.877 17.068 1.00 93.75 98 ASN A C 1
ATOM 791 O O . ASN A 1 98 ? -31.485 2.126 18.183 1.00 93.75 98 ASN A O 1
ATOM 795 N N . HIS A 1 99 ? -30.789 0.621 16.668 1.00 94.25 99 HIS A N 1
ATOM 796 C CA . HIS A 1 99 ? -31.085 -0.536 17.517 1.00 94.25 99 HIS A CA 1
ATOM 797 C C . HIS A 1 99 ? -30.175 -0.580 18.754 1.00 94.25 99 HIS A C 1
ATOM 799 O O . HIS A 1 99 ? -28.969 -0.339 18.666 1.00 94.25 99 HIS A O 1
ATOM 805 N N . GLN A 1 100 ? -30.741 -0.945 19.912 1.00 91.81 100 GLN A N 1
ATOM 806 C CA . GLN A 1 100 ? -30.019 -1.009 21.194 1.00 91.81 100 GLN A CA 1
ATOM 807 C C . GLN A 1 100 ? -28.753 -1.877 21.125 1.00 91.81 100 GLN A C 1
ATOM 809 O O . GLN A 1 100 ? -27.718 -1.507 21.682 1.00 91.81 100 GLN A O 1
ATOM 814 N N . VAL A 1 101 ? -28.806 -2.986 20.379 1.00 90.19 101 VAL A N 1
ATOM 815 C CA . VAL A 1 101 ? -27.665 -3.893 20.177 1.00 90.19 101 VAL A CA 1
ATOM 816 C C . VAL A 1 101 ? -26.477 -3.157 19.542 1.00 90.19 101 VAL A C 1
ATOM 818 O O . VAL A 1 101 ? -25.336 -3.311 19.977 1.00 90.19 101 VAL A O 1
ATOM 821 N N . MET A 1 102 ? -26.736 -2.278 18.569 1.00 87.75 102 MET A N 1
ATOM 822 C CA . MET A 1 102 ? -25.689 -1.538 17.862 1.00 87.75 102 MET A CA 1
ATOM 823 C C . MET A 1 102 ? -25.205 -0.294 18.628 1.00 87.75 102 MET A C 1
ATOM 825 O O . MET A 1 102 ? -24.071 0.164 18.458 1.00 87.75 102 MET A O 1
ATOM 829 N N . GLN A 1 103 ? -26.023 0.241 19.538 1.00 86.50 103 GLN A N 1
ATOM 830 C CA . GLN A 1 103 ? -25.577 1.293 20.456 1.00 86.50 103 GLN A CA 1
ATOM 831 C C . GLN A 1 103 ? -24.508 0.776 21.427 1.00 86.50 103 GLN A C 1
ATOM 833 O O . GLN A 1 103 ? -23.552 1.495 21.731 1.00 86.50 103 GLN A O 1
ATOM 838 N N . LEU A 1 104 ? -24.608 -0.488 21.851 1.00 84.38 104 LEU A N 1
ATOM 839 C CA . LEU A 1 104 ? -23.628 -1.116 22.739 1.00 84.38 104 LEU A CA 1
ATOM 840 C C . LEU A 1 104 ? -22.253 -1.258 22.063 1.00 84.38 104 LEU A C 1
ATOM 842 O O . LEU A 1 104 ? -21.212 -1.029 22.692 1.00 84.38 104 LEU A O 1
ATOM 846 N N . SER A 1 105 ? -22.255 -1.529 20.754 1.00 81.50 105 SER A N 1
ATOM 847 C CA . SER A 1 105 ? -21.047 -1.645 19.935 1.00 81.50 105 SER A CA 1
ATOM 848 C C . SER A 1 105 ? -20.453 -0.295 19.503 1.00 81.50 105 SER A C 1
ATOM 850 O O . SER A 1 105 ? -19.347 -0.278 18.969 1.00 81.50 105 SER A O 1
ATOM 852 N N . GLN A 1 106 ? -21.103 0.838 19.799 1.00 86.19 106 GLN A N 1
ATOM 853 C CA . GLN A 1 106 ? -20.722 2.171 19.308 1.00 86.19 106 GLN A CA 1
ATOM 854 C C . GLN A 1 106 ? -20.750 2.260 17.770 1.00 86.19 106 GLN A C 1
ATOM 856 O O . GLN A 1 106 ? -19.738 2.584 17.144 1.00 86.19 106 GLN A O 1
ATOM 861 N N . GLY A 1 107 ? -21.921 2.029 17.163 1.00 89.94 107 GLY A N 1
ATOM 862 C CA . GLY A 1 107 ? -22.112 1.965 15.704 1.00 89.94 107 GLY A CA 1
ATOM 863 C C . GLY A 1 107 ? -21.461 3.082 14.868 1.00 89.94 107 GLY A C 1
ATOM 864 O O . GLY A 1 107 ? -21.018 2.825 13.756 1.00 89.94 107 GLY A O 1
ATOM 865 N N . ARG A 1 108 ? -21.281 4.301 15.404 1.00 91.56 108 ARG A N 1
ATOM 866 C CA . ARG A 1 108 ? -20.574 5.391 14.694 1.00 91.56 108 ARG A CA 1
ATOM 867 C C . ARG A 1 108 ? -19.126 5.046 14.326 1.00 91.56 108 ARG A C 1
ATOM 869 O O . ARG A 1 108 ? -18.687 5.395 13.239 1.00 91.56 108 ARG A O 1
ATOM 876 N N . PHE A 1 109 ? -18.394 4.361 15.204 1.00 92.06 109 PHE A N 1
ATOM 877 C CA . PHE A 1 109 ? -17.020 3.939 14.907 1.00 92.06 109 PHE A CA 1
ATOM 878 C C . PHE A 1 109 ? -16.985 2.760 13.939 1.00 92.06 109 PHE A C 1
ATOM 880 O O . PHE A 1 109 ? -16.067 2.670 13.133 1.00 92.06 109 PHE A O 1
ATOM 887 N N . LEU A 1 110 ? -17.998 1.891 13.991 1.00 94.25 110 LEU A N 1
ATOM 888 C CA . LEU A 1 110 ? -18.146 0.790 13.044 1.00 94.25 110 LEU A CA 1
ATOM 889 C C . LEU A 1 110 ? -18.395 1.306 11.618 1.00 94.25 110 LEU A C 1
ATOM 891 O O . LEU A 1 110 ? -17.830 0.771 10.674 1.00 94.25 110 LEU A O 1
ATOM 895 N N . LEU A 1 111 ? -19.167 2.389 11.465 1.00 95.88 111 LEU A N 1
ATOM 896 C CA . LEU A 1 111 ? -19.354 3.046 10.168 1.00 95.88 111 LEU A CA 1
ATOM 897 C C . LEU A 1 111 ? -18.036 3.600 9.612 1.00 95.88 111 LEU A C 1
ATOM 899 O O . LEU A 1 111 ? -17.712 3.336 8.460 1.00 95.88 111 LEU A O 1
ATOM 903 N N . VAL A 1 112 ? -17.251 4.318 10.425 1.00 95.94 112 VAL A N 1
AT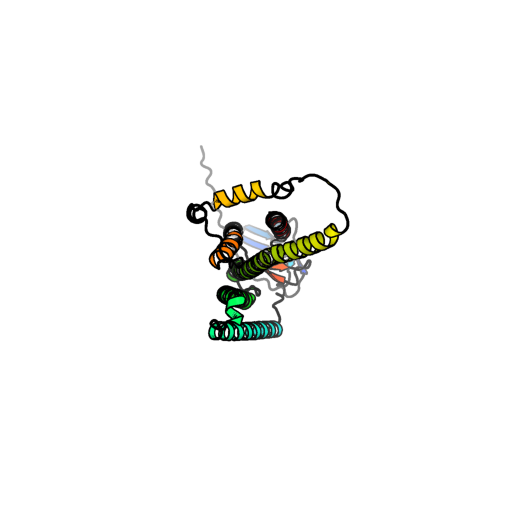OM 904 C CA . VAL A 1 112 ? -15.934 4.837 9.999 1.00 95.94 112 VAL A CA 1
ATOM 905 C C . VAL A 1 112 ? -14.980 3.695 9.640 1.00 95.94 112 VAL A C 1
ATOM 907 O O . VAL A 1 112 ? -14.266 3.783 8.647 1.00 95.94 112 VAL A O 1
ATOM 910 N N . PHE A 1 113 ? -15.006 2.607 10.410 1.00 96.44 113 PHE A N 1
ATOM 911 C CA . PHE A 1 113 ? -14.234 1.399 10.131 1.00 96.44 113 PHE A CA 1
ATOM 912 C C . PHE A 1 113 ? -14.590 0.787 8.768 1.00 96.44 113 PHE A C 1
ATOM 914 O O . PHE A 1 113 ? -13.691 0.474 7.995 1.00 96.44 113 PHE A O 1
ATOM 921 N N . LEU A 1 114 ? -15.882 0.656 8.450 1.00 97.31 114 LEU A N 1
ATOM 922 C CA . LEU A 1 114 ? -16.338 0.109 7.168 1.00 97.31 114 LEU A CA 1
ATOM 923 C C . LEU A 1 114 ? -15.983 1.021 5.988 1.00 97.31 114 LEU A C 1
ATOM 925 O O . LEU A 1 114 ? -15.568 0.517 4.952 1.00 97.31 114 LEU A O 1
ATOM 929 N N . VAL A 1 115 ? -16.075 2.346 6.148 1.00 98.00 115 VAL A N 1
ATOM 930 C CA . VAL A 1 115 ? -15.640 3.305 5.114 1.00 98.00 115 VAL A CA 1
ATOM 931 C C . VAL A 1 115 ? -14.137 3.198 4.866 1.00 98.00 115 VAL A C 1
ATOM 933 O O . VAL A 1 115 ? -13.709 3.167 3.717 1.00 98.00 115 VAL A O 1
ATOM 936 N N . ALA A 1 116 ? -13.333 3.099 5.927 1.00 97.19 116 ALA A N 1
ATOM 937 C CA . ALA A 1 116 ? -11.892 2.916 5.802 1.00 97.19 116 ALA A CA 1
ATOM 938 C C . ALA A 1 116 ? -11.549 1.577 5.128 1.00 97.19 116 ALA A C 1
ATOM 940 O O . ALA A 1 116 ? -10.733 1.544 4.215 1.00 97.19 116 ALA A O 1
ATOM 941 N N . ALA A 1 117 ? -12.212 0.485 5.519 1.00 97.31 117 ALA A N 1
ATOM 942 C CA . ALA A 1 117 ? -12.023 -0.828 4.902 1.00 97.31 117 ALA A CA 1
ATOM 943 C C . ALA A 1 117 ? -12.423 -0.835 3.417 1.00 97.31 117 ALA A C 1
ATOM 945 O O . ALA A 1 117 ? -11.695 -1.378 2.587 1.00 97.31 117 ALA A O 1
ATOM 946 N N . PHE A 1 118 ? -13.542 -0.192 3.071 1.00 98.12 118 PHE A N 1
ATOM 947 C CA . PHE A 1 118 ? -13.966 -0.001 1.685 1.00 98.12 118 PHE A CA 1
ATOM 948 C C . PHE A 1 118 ? -12.928 0.793 0.888 1.00 98.12 118 PHE A C 1
ATOM 950 O O . PHE A 1 118 ? -12.539 0.382 -0.198 1.00 98.12 118 PHE A O 1
ATOM 957 N N . TRP A 1 119 ? -12.429 1.900 1.442 1.00 98.00 119 TRP A N 1
ATOM 958 C CA . TRP A 1 119 ? -11.402 2.706 0.784 1.00 98.00 119 TRP A CA 1
ATOM 959 C C . TRP A 1 119 ? -10.114 1.907 0.558 1.00 98.00 119 TRP A C 1
ATOM 961 O O . TRP A 1 119 ? -9.606 1.873 -0.556 1.00 98.00 119 TRP A O 1
ATOM 971 N N . ALA A 1 120 ? -9.622 1.198 1.580 1.00 96.69 120 ALA A N 1
ATOM 972 C CA . ALA A 1 120 ? -8.424 0.365 1.472 1.00 96.69 120 ALA A CA 1
ATOM 973 C C . ALA A 1 120 ? -8.563 -0.720 0.392 1.00 96.69 120 ALA A C 1
ATOM 975 O O . ALA A 1 120 ? -7.657 -0.899 -0.417 1.00 96.69 120 ALA A O 1
ATOM 976 N N . THR A 1 121 ? -9.704 -1.419 0.370 1.00 97.06 121 THR A N 1
ATOM 977 C CA . THR A 1 121 ? -9.983 -2.487 -0.606 1.00 97.06 121 THR A CA 1
ATOM 978 C C . THR A 1 121 ? -10.161 -1.947 -2.017 1.00 97.06 121 THR A C 1
ATOM 980 O O . THR A 1 121 ? -9.612 -2.524 -2.953 1.00 97.06 121 THR A O 1
ATOM 983 N N . ALA A 1 122 ? -10.841 -0.810 -2.181 1.00 97.38 122 ALA A N 1
ATOM 984 C CA . ALA A 1 122 ? -10.913 -0.124 -3.462 1.00 97.38 122 ALA A CA 1
ATOM 985 C C . ALA A 1 122 ? -9.505 0.242 -3.946 1.00 97.38 122 ALA A C 1
ATOM 987 O O . ALA A 1 122 ? -9.145 -0.083 -5.068 1.00 97.38 122 ALA A O 1
ATOM 988 N N . CYS A 1 123 ? -8.654 0.814 -3.095 1.00 96.94 123 CYS A N 1
ATOM 989 C CA . CYS A 1 123 ? -7.301 1.216 -3.476 1.00 96.94 123 CYS A CA 1
ATOM 990 C C . CYS A 1 123 ? -6.354 0.055 -3.831 1.00 96.94 123 CYS A C 1
ATOM 992 O O . CYS A 1 123 ? -5.288 0.309 -4.392 1.00 96.94 123 CYS A O 1
ATOM 994 N N . CYS A 1 124 ? -6.726 -1.209 -3.600 1.00 95.69 124 CYS A N 1
ATOM 995 C CA . CYS A 1 124 ? -5.928 -2.356 -4.036 1.00 95.69 124 CYS A CA 1
ATOM 996 C C . CYS A 1 124 ? -5.721 -2.412 -5.560 1.00 95.69 124 CYS A C 1
ATOM 998 O O . CYS A 1 124 ? -4.732 -2.997 -5.994 1.00 95.69 124 CYS A O 1
ATOM 1000 N N . PHE A 1 125 ? -6.567 -1.770 -6.383 1.00 95.00 125 PHE A N 1
ATOM 1001 C CA . PHE A 1 125 ? -6.311 -1.696 -7.832 1.00 95.00 125 PHE A CA 1
ATOM 1002 C C . PHE A 1 125 ? -5.015 -0.935 -8.164 1.00 95.00 125 PHE A C 1
ATOM 1004 O O . PHE A 1 125 ? -4.400 -1.201 -9.197 1.00 95.00 125 PHE A O 1
ATOM 1011 N N . LEU A 1 126 ? -4.572 -0.011 -7.296 1.00 94.56 126 LEU A N 1
ATOM 1012 C CA . LEU A 1 126 ? -3.340 0.756 -7.504 1.00 94.56 126 LEU A CA 1
ATOM 1013 C C . LEU A 1 126 ? -2.072 -0.095 -7.339 1.00 94.56 126 LEU A C 1
ATOM 1015 O O . LEU A 1 126 ? -0.987 0.376 -7.671 1.00 94.56 126 LEU A O 1
ATOM 1019 N N . LEU A 1 127 ? -2.190 -1.332 -6.844 1.00 91.44 127 LEU A N 1
ATOM 1020 C CA . LEU A 1 127 ? -1.063 -2.261 -6.731 1.00 91.44 127 LEU A CA 1
ATOM 1021 C C . LEU A 1 127 ? -0.581 -2.789 -8.089 1.00 91.44 127 LEU A C 1
ATOM 1023 O O . LEU A 1 127 ? 0.470 -3.419 -8.134 1.00 91.44 127 LEU A O 1
ATOM 1027 N N . ASN A 1 128 ? -1.317 -2.541 -9.179 1.00 93.50 128 ASN A N 1
ATOM 1028 C CA . ASN A 1 128 ? -0.840 -2.784 -10.538 1.00 93.50 128 ASN A CA 1
ATOM 1029 C C . ASN A 1 128 ? -0.182 -1.502 -11.094 1.00 93.50 128 ASN A C 1
ATOM 1031 O O . ASN A 1 128 ? -0.903 -0.573 -11.483 1.00 93.50 128 ASN A O 1
ATOM 1035 N N . PRO A 1 129 ? 1.160 -1.395 -11.106 1.00 93.06 129 PRO A N 1
ATOM 1036 C CA . PRO A 1 129 ? 1.837 -0.159 -11.465 1.00 93.06 129 PRO A CA 1
ATOM 1037 C C . PRO A 1 129 ? 1.811 0.051 -12.982 1.00 93.06 129 PRO A C 1
ATOM 1039 O O . PRO A 1 129 ? 2.520 -0.618 -13.722 1.00 93.06 129 PRO A O 1
ATOM 1042 N N . LYS A 1 130 ? 0.989 0.997 -13.450 1.00 93.00 130 LYS A N 1
ATOM 1043 C CA . LYS A 1 130 ? 0.947 1.385 -14.874 1.00 93.00 130 LYS A CA 1
ATOM 1044 C C . LYS A 1 130 ? 1.791 2.623 -15.174 1.00 93.00 130 LYS A C 1
ATOM 1046 O O . LYS A 1 130 ? 2.361 2.721 -16.249 1.00 93.00 130 LYS A O 1
ATOM 1051 N N . ASN A 1 131 ? 1.872 3.547 -14.214 1.00 94.94 131 ASN A N 1
ATOM 1052 C CA . ASN A 1 131 ? 2.571 4.829 -14.329 1.00 94.94 131 ASN A CA 1
ATOM 1053 C C . ASN A 1 131 ? 3.261 5.183 -13.001 1.00 94.94 131 ASN A C 1
ATOM 1055 O O . ASN A 1 131 ? 2.821 4.733 -11.940 1.00 94.94 131 ASN A O 1
ATOM 1059 N N . ASP A 1 132 ? 4.221 6.110 -13.026 1.00 94.75 132 ASP A N 1
ATOM 1060 C CA . ASP A 1 132 ? 4.863 6.664 -11.817 1.00 94.75 132 ASP A CA 1
ATOM 1061 C C . ASP A 1 132 ? 3.854 7.203 -10.796 1.00 94.75 132 ASP A C 1
ATOM 1063 O O . ASP A 1 132 ? 4.012 7.064 -9.583 1.00 94.75 132 ASP A O 1
ATOM 1067 N N . THR A 1 133 ? 2.763 7.798 -11.281 1.00 94.56 133 THR A N 1
ATOM 1068 C CA . THR A 1 133 ? 1.692 8.319 -10.428 1.00 94.56 133 THR A CA 1
ATOM 1069 C C . THR A 1 133 ? 1.027 7.217 -9.600 1.00 94.56 133 THR A C 1
ATOM 1071 O O . THR A 1 133 ? 0.686 7.457 -8.444 1.00 94.56 133 THR A O 1
ATOM 1074 N N . TYR A 1 134 ? 0.884 6.004 -10.151 1.00 95.19 134 TYR A N 1
ATOM 1075 C CA . TYR A 1 134 ? 0.326 4.864 -9.418 1.00 95.19 134 TYR A CA 1
ATOM 1076 C C . TYR A 1 134 ? 1.260 4.482 -8.273 1.00 95.19 134 TYR A C 1
ATOM 1078 O O . TYR A 1 134 ? 0.799 4.336 -7.147 1.00 95.19 134 TYR A O 1
ATOM 1086 N N . CYS A 1 135 ? 2.569 4.426 -8.532 1.00 93.50 135 CYS A N 1
ATOM 1087 C CA . CYS A 1 135 ? 3.577 4.129 -7.516 1.00 93.50 135 CYS A CA 1
ATOM 1088 C C . CYS A 1 135 ? 3.608 5.156 -6.378 1.00 93.50 135 CYS A C 1
ATOM 1090 O O . CYS A 1 135 ? 3.740 4.789 -5.214 1.00 93.50 135 CYS A O 1
ATOM 1092 N N . ARG A 1 136 ? 3.433 6.445 -6.688 1.00 92.56 136 ARG A N 1
ATOM 1093 C CA . ARG A 1 136 ? 3.429 7.510 -5.670 1.00 92.56 136 ARG A CA 1
ATOM 1094 C C . ARG A 1 136 ? 2.162 7.517 -4.816 1.00 92.56 136 ARG A C 1
ATOM 1096 O O . ARG A 1 136 ? 2.224 7.832 -3.632 1.00 92.56 136 ARG A O 1
ATOM 1103 N N . ILE A 1 137 ? 1.010 7.204 -5.408 1.00 93.19 137 ILE A N 1
ATOM 1104 C CA . ILE A 1 137 ? -0.294 7.320 -4.739 1.00 93.19 137 ILE A CA 1
ATOM 1105 C C . ILE A 1 137 ? -0.719 6.008 -4.061 1.00 93.19 137 ILE A C 1
ATOM 1107 O O . ILE A 1 137 ? -1.448 6.054 -3.070 1.00 93.19 137 ILE A O 1
ATOM 1111 N N . SER A 1 138 ? -0.267 4.847 -4.543 1.00 93.38 138 SER A N 1
ATOM 1112 C CA . SER A 1 138 ? -0.692 3.532 -4.036 1.00 93.38 138 SER A CA 1
ATOM 1113 C C . SER A 1 138 ? -0.428 3.367 -2.538 1.00 93.38 138 SER A C 1
ATOM 1115 O O . SER A 1 138 ? -1.339 3.021 -1.785 1.00 93.38 138 SER A O 1
ATOM 1117 N N . ALA A 1 139 ? 0.786 3.685 -2.085 1.00 90.12 139 ALA A N 1
ATOM 1118 C CA . ALA A 1 139 ? 1.197 3.528 -0.695 1.00 90.12 139 ALA A CA 1
ATOM 1119 C C . ALA A 1 139 ? 0.314 4.315 0.300 1.00 90.12 139 ALA A C 1
ATOM 1121 O O . ALA A 1 139 ? -0.292 3.686 1.170 1.00 90.12 139 ALA A O 1
ATOM 1122 N N . PRO A 1 140 ? 0.157 5.650 0.206 1.00 92.31 140 PRO A N 1
ATOM 1123 C CA . PRO A 1 140 ? -0.665 6.391 1.164 1.00 92.31 140 PRO A CA 1
ATOM 1124 C C . PRO A 1 140 ? -2.141 6.009 1.082 1.00 92.31 140 PRO A C 1
ATOM 1126 O O . PRO A 1 140 ? -2.803 5.912 2.114 1.00 92.31 140 PRO A O 1
ATOM 1129 N N . MET A 1 141 ? -2.652 5.745 -0.122 1.00 94.56 141 MET A N 1
ATOM 1130 C CA . MET A 1 141 ? -4.056 5.390 -0.310 1.00 94.56 141 MET A CA 1
ATOM 1131 C C . MET A 1 141 ? -4.425 4.053 0.332 1.00 94.56 141 MET A C 1
ATOM 1133 O O . MET A 1 141 ? -5.561 3.904 0.771 1.00 94.56 141 MET A O 1
ATOM 1137 N N . ILE A 1 142 ? -3.484 3.110 0.432 1.00 93.19 142 ILE A N 1
ATOM 1138 C CA . ILE A 1 142 ? -3.701 1.802 1.067 1.00 93.19 142 ILE A CA 1
ATOM 1139 C C . ILE A 1 142 ? -3.331 1.834 2.558 1.00 93.19 142 ILE A C 1
ATOM 1141 O O . ILE A 1 142 ? -4.066 1.301 3.390 1.00 93.19 142 ILE A O 1
ATOM 1145 N N . ILE A 1 143 ? -2.217 2.470 2.933 1.00 91.00 143 ILE A N 1
ATOM 1146 C CA . ILE A 1 143 ? -1.695 2.402 4.307 1.00 91.00 143 ILE A CA 1
ATOM 1147 C C . ILE A 1 143 ? -2.506 3.287 5.266 1.00 91.00 143 ILE A C 1
ATOM 1149 O O . ILE A 1 143 ? -2.835 2.830 6.361 1.00 91.00 143 ILE A O 1
ATOM 1153 N N . ILE A 1 144 ? -2.887 4.512 4.880 1.00 93.00 144 ILE A N 1
ATOM 1154 C CA . ILE A 1 144 ? -3.691 5.415 5.731 1.00 93.00 144 ILE A CA 1
ATOM 1155 C C . ILE A 1 144 ? -4.995 4.753 6.214 1.00 93.00 144 ILE A C 1
ATOM 1157 O O . ILE A 1 144 ? -5.237 4.718 7.426 1.00 93.00 144 ILE A O 1
ATOM 1161 N N . PRO A 1 145 ? -5.864 4.214 5.335 1.00 96.50 145 PRO A N 1
ATOM 1162 C CA . PRO A 1 145 ? -7.097 3.577 5.788 1.00 96.50 145 PRO A CA 1
ATOM 1163 C C . PRO A 1 145 ? -6.835 2.285 6.576 1.00 96.50 145 PRO A C 1
ATOM 1165 O O . PRO A 1 145 ? -7.549 2.021 7.543 1.00 96.50 145 PRO A O 1
ATOM 1168 N N . ALA A 1 146 ? -5.805 1.503 6.231 1.00 92.44 146 ALA A N 1
ATOM 1169 C CA . ALA A 1 146 ? -5.438 0.299 6.977 1.00 92.44 146 ALA A CA 1
ATOM 1170 C C . ALA A 1 146 ? -4.998 0.633 8.413 1.00 92.44 146 ALA A C 1
ATOM 1172 O O . ALA A 1 146 ? -5.415 -0.018 9.374 1.00 92.44 146 ALA A O 1
ATOM 1173 N N . GLN A 1 147 ? -4.226 1.706 8.589 1.00 93.25 147 GLN A N 1
ATOM 1174 C CA . GLN A 1 147 ? -3.864 2.217 9.908 1.00 93.25 147 GLN A CA 1
ATOM 1175 C C . GLN A 1 147 ? -5.073 2.743 10.675 1.00 93.25 147 GLN A C 1
ATOM 1177 O O . GLN A 1 147 ? -5.159 2.529 11.882 1.00 93.25 147 GLN A O 1
ATOM 1182 N N . LEU A 1 148 ? -6.036 3.379 10.002 1.00 95.06 148 LEU A N 1
ATOM 1183 C CA . LEU A 1 148 ? -7.272 3.828 10.643 1.00 95.06 148 LEU A CA 1
ATOM 1184 C C . LEU A 1 148 ? -8.092 2.643 11.169 1.00 95.06 148 LEU A C 1
ATOM 1186 O O . LEU A 1 148 ? -8.559 2.673 12.309 1.00 95.06 148 LEU A O 1
ATOM 1190 N N . VAL A 1 149 ? -8.216 1.581 10.369 1.00 96.00 149 VAL A N 1
ATOM 1191 C CA . VAL A 1 149 ? -8.816 0.299 10.770 1.00 96.00 149 VAL A CA 1
ATOM 1192 C C . VAL A 1 149 ? -8.107 -0.244 12.017 1.00 96.00 149 VAL A C 1
ATOM 1194 O O . VAL A 1 149 ? -8.773 -0.548 13.009 1.00 96.00 149 VAL A O 1
ATOM 1197 N N . TYR A 1 150 ? -6.772 -0.276 12.015 1.00 93.81 150 TYR A N 1
ATOM 1198 C CA . TYR A 1 150 ? -5.955 -0.752 13.137 1.00 93.81 150 TYR A CA 1
ATOM 1199 C C . TYR A 1 150 ? -6.066 0.125 14.401 1.00 93.81 150 TYR A C 1
ATOM 1201 O O . TYR A 1 150 ? -6.213 -0.370 15.519 1.00 93.81 150 TYR A O 1
ATOM 1209 N N . ALA A 1 151 ? -6.073 1.449 14.257 1.00 93.81 151 ALA A N 1
ATOM 1210 C CA . ALA A 1 151 ? -6.223 2.375 15.375 1.00 93.81 151 ALA A CA 1
ATOM 1211 C C . ALA A 1 151 ? -7.606 2.242 16.034 1.00 93.81 151 ALA A C 1
ATOM 1213 O O . ALA A 1 151 ? -7.727 2.292 17.263 1.00 93.81 151 ALA A O 1
ATOM 1214 N N . ILE A 1 152 ? -8.661 2.027 15.237 1.00 94.19 152 ILE A N 1
ATOM 1215 C CA . ILE A 1 152 ? -10.015 1.786 15.748 1.00 94.19 152 ILE A CA 1
ATOM 1216 C C . ILE A 1 152 ? -10.085 0.448 16.498 1.00 94.19 152 ILE A C 1
ATOM 1218 O O . ILE A 1 152 ? -10.686 0.401 17.577 1.00 94.19 152 ILE A O 1
ATOM 1222 N N . THR A 1 153 ? -9.480 -0.629 15.983 1.00 93.50 153 THR A N 1
ATOM 1223 C CA . THR A 1 153 ? -9.488 -1.937 16.665 1.00 93.50 153 THR A CA 1
ATOM 1224 C C . THR A 1 153 ? -8.732 -1.883 17.989 1.00 93.50 153 THR A C 1
ATOM 1226 O O . THR A 1 153 ? -9.295 -2.297 19.006 1.00 93.50 153 THR A O 1
ATOM 1229 N N . ILE A 1 154 ? -7.540 -1.275 18.026 1.00 91.75 154 ILE A N 1
ATOM 1230 C CA . ILE A 1 154 ? -6.789 -1.044 19.271 1.00 91.75 154 ILE A CA 1
ATOM 1231 C C . ILE A 1 154 ? -7.599 -0.201 20.250 1.00 91.75 154 ILE A C 1
ATOM 1233 O O . ILE A 1 154 ? -7.733 -0.568 21.417 1.00 91.75 154 ILE A O 1
ATOM 1237 N N . GLY A 1 155 ? -8.180 0.913 19.800 1.00 89.50 155 GLY A N 1
ATOM 1238 C CA . GLY A 1 155 ? -8.966 1.784 20.670 1.00 89.50 155 GLY A CA 1
ATOM 1239 C C . GLY A 1 155 ? -10.155 1.052 21.307 1.00 89.50 155 GLY A C 1
ATOM 1240 O O . GLY A 1 155 ? -10.462 1.248 22.490 1.00 89.50 155 GLY A O 1
ATOM 1241 N N . ARG A 1 156 ? -10.807 0.156 20.555 1.00 90.75 156 ARG A N 1
ATOM 1242 C CA . ARG A 1 156 ? -11.883 -0.701 21.076 1.00 90.75 156 ARG A CA 1
ATOM 1243 C C . ARG A 1 156 ? -11.351 -1.759 22.041 1.00 90.75 156 ARG A C 1
ATOM 1245 O O . ARG A 1 156 ? -11.953 -1.929 23.101 1.00 90.75 156 ARG A O 1
ATOM 1252 N N . LEU A 1 157 ? -10.229 -2.410 21.733 1.00 89.62 157 LEU A N 1
ATOM 1253 C CA . LEU A 1 157 ? -9.597 -3.400 22.611 1.00 89.62 157 LEU A CA 1
ATOM 1254 C C . LEU A 1 157 ? -9.166 -2.775 23.946 1.00 89.62 157 LEU A C 1
ATOM 1256 O O . LEU A 1 157 ? -9.461 -3.313 25.012 1.00 89.62 157 LEU A O 1
ATOM 1260 N N . TRP A 1 158 ? -8.571 -1.582 23.903 1.00 89.12 158 TRP A N 1
ATOM 1261 C CA . TRP A 1 158 ? -8.207 -0.802 25.084 1.00 89.12 158 TRP A CA 1
ATOM 1262 C C . TRP A 1 158 ? -9.424 -0.478 25.958 1.00 89.12 158 TRP A C 1
ATOM 1264 O O . TRP A 1 158 ? -9.385 -0.635 27.182 1.00 89.12 158 TRP A O 1
ATOM 1274 N N . ARG A 1 159 ? -10.546 -0.079 25.340 1.00 87.38 159 ARG A N 1
ATOM 1275 C CA . ARG A 1 159 ? -11.809 0.152 26.056 1.00 87.38 159 ARG A CA 1
ATOM 1276 C C . ARG A 1 159 ? -12.314 -1.129 26.722 1.00 87.38 159 ARG A C 1
ATOM 1278 O O . ARG A 1 159 ? -12.718 -1.062 27.881 1.00 87.38 159 ARG A O 1
ATOM 1285 N N . ILE A 1 160 ? -12.311 -2.258 26.010 1.00 88.31 160 ILE A N 1
ATOM 1286 C CA . ILE A 1 160 ? -12.750 -3.559 26.540 1.00 88.31 160 ILE A CA 1
ATOM 1287 C C . ILE A 1 160 ? -11.895 -3.939 27.752 1.00 88.31 160 ILE A C 1
ATOM 1289 O O . ILE A 1 160 ? -12.446 -4.197 28.821 1.00 88.31 160 ILE A O 1
ATOM 1293 N N . ASN A 1 161 ? -10.568 -3.859 27.630 1.00 87.12 161 ASN A N 1
ATOM 1294 C CA . ASN A 1 161 ? -9.646 -4.177 28.717 1.00 87.12 161 ASN A CA 1
ATOM 1295 C C . ASN A 1 161 ? -9.911 -3.310 29.965 1.00 87.12 161 ASN A C 1
ATOM 1297 O O . ASN A 1 161 ? -10.076 -3.821 31.074 1.00 87.12 161 ASN A O 1
ATOM 1301 N N . ARG A 1 162 ? -10.074 -1.993 29.778 1.00 84.38 162 ARG A N 1
ATOM 1302 C CA . ARG A 1 162 ? -10.361 -1.050 30.871 1.00 84.38 162 ARG A CA 1
ATOM 1303 C C . ARG A 1 162 ? -11.713 -1.286 31.550 1.00 84.38 162 ARG A C 1
ATOM 1305 O O . ARG A 1 162 ? -11.843 -0.999 32.737 1.00 84.38 162 ARG A O 1
ATOM 1312 N N . VAL A 1 163 ? -12.723 -1.748 30.813 1.00 85.31 163 VAL A N 1
ATOM 1313 C CA . VAL A 1 163 ? -14.059 -2.033 31.365 1.00 85.31 163 VAL A CA 1
ATOM 1314 C C . VAL A 1 163 ? -14.087 -3.375 32.099 1.00 85.31 163 VAL A C 1
ATOM 1316 O O . VAL A 1 163 ? -14.758 -3.479 33.123 1.00 85.31 163 VAL A O 1
ATOM 1319 N N . ILE A 1 164 ? -13.347 -4.378 31.619 1.00 85.50 164 ILE A N 1
ATOM 1320 C CA . ILE A 1 164 ? -13.316 -5.723 32.213 1.00 85.50 164 ILE A CA 1
ATOM 1321 C C . ILE A 1 164 ? -12.423 -5.779 33.461 1.00 85.50 164 ILE A C 1
ATOM 1323 O O . ILE A 1 164 ? -12.805 -6.405 34.448 1.00 85.50 164 ILE A O 1
ATOM 1327 N N . SER A 1 165 ? -11.281 -5.080 33.468 1.00 84.12 165 SER A N 1
ATOM 1328 C CA . SER A 1 165 ? -10.339 -5.077 34.603 1.00 84.12 165 SER A CA 1
ATOM 1329 C C . SER A 1 165 ? -10.981 -4.813 35.981 1.00 84.12 165 SER A C 1
ATOM 1331 O O . SER A 1 165 ? -10.700 -5.571 36.909 1.00 84.12 165 SER A O 1
ATOM 1333 N N . PRO A 1 166 ? -11.856 -3.800 36.174 1.00 80.81 166 PRO A N 1
ATOM 1334 C CA . PRO A 1 166 ? -12.468 -3.559 37.482 1.00 80.81 166 PRO A CA 1
ATOM 1335 C C . PRO A 1 166 ? -13.487 -4.632 37.888 1.00 80.81 166 PRO A C 1
ATOM 1337 O O . PRO A 1 166 ? -13.671 -4.864 39.079 1.00 80.81 166 PRO A O 1
ATOM 1340 N N . LEU A 1 167 ? -14.143 -5.298 36.928 1.00 79.88 167 LEU A N 1
ATOM 1341 C CA . LEU A 1 167 ? -15.087 -6.379 37.232 1.00 79.88 167 LEU A CA 1
ATOM 1342 C C . LEU A 1 167 ? -14.350 -7.610 37.759 1.00 79.88 167 LEU A C 1
ATOM 1344 O O . LEU A 1 167 ? -14.748 -8.171 38.777 1.00 79.88 167 LEU A O 1
ATOM 1348 N N . LEU A 1 168 ? -13.242 -7.978 37.110 1.00 83.12 168 LEU A N 1
ATOM 1349 C CA . LEU A 1 168 ? -12.387 -9.066 37.580 1.00 83.12 168 LEU A CA 1
ATOM 1350 C C . LEU A 1 168 ? -11.809 -8.752 38.960 1.00 83.12 168 LEU A C 1
ATOM 1352 O O . LEU A 1 168 ? -11.882 -9.594 39.849 1.00 83.12 168 LEU A O 1
ATOM 1356 N N . LEU A 1 169 ? -11.302 -7.534 39.172 1.00 84.00 169 LEU A N 1
ATOM 1357 C CA . LEU A 1 169 ? -10.708 -7.155 40.454 1.00 84.00 169 LEU A CA 1
ATOM 1358 C C . LEU A 1 169 ? -11.706 -7.272 41.616 1.00 84.00 169 LEU A C 1
ATOM 1360 O O . LEU A 1 169 ? -11.344 -7.784 42.672 1.00 84.00 169 LEU A O 1
ATOM 1364 N N . ASN A 1 170 ? -12.961 -6.863 41.414 1.00 86.50 170 ASN A N 1
ATOM 1365 C CA . ASN A 1 170 ? -13.996 -6.986 42.441 1.00 86.50 170 ASN A CA 1
ATOM 1366 C C . ASN A 1 170 ? -14.334 -8.453 42.745 1.00 86.50 170 ASN A C 1
ATOM 1368 O O . ASN A 1 170 ? -14.456 -8.810 43.913 1.00 86.50 170 ASN A O 1
ATOM 1372 N N . HIS A 1 171 ? -14.429 -9.316 41.726 1.00 86.88 171 HIS A N 1
ATOM 1373 C CA . HIS A 1 171 ? -14.649 -10.750 41.941 1.00 86.88 171 HIS A CA 1
ATOM 1374 C C . HIS A 1 171 ? -13.475 -11.413 42.675 1.00 86.88 171 HIS A C 1
ATOM 1376 O O . HIS A 1 171 ? -13.701 -12.198 43.594 1.00 86.88 171 HIS A O 1
ATOM 1382 N N . TYR A 1 172 ? -12.233 -11.052 42.338 1.00 86.44 172 TYR A N 1
ATOM 1383 C CA . TYR A 1 172 ? -11.044 -11.530 43.050 1.00 86.44 172 TYR A CA 1
ATOM 1384 C C . TYR A 1 172 ? -11.005 -11.052 44.508 1.00 86.44 172 TYR A C 1
ATOM 1386 O O . TYR A 1 172 ? -10.718 -11.847 45.402 1.00 86.44 172 TYR A O 1
ATOM 1394 N N . GLN A 1 173 ? -11.331 -9.782 44.773 1.00 87.31 173 GLN A N 1
ATOM 1395 C CA . GLN A 1 173 ? -11.396 -9.245 46.137 1.00 87.31 173 GLN A CA 1
ATOM 1396 C C . GLN A 1 173 ? -12.504 -9.907 46.961 1.00 87.31 173 GLN A C 1
ATOM 1398 O O . GLN A 1 173 ? -12.293 -10.222 48.129 1.00 87.31 173 GLN A O 1
ATOM 1403 N N . GLN A 1 174 ? -13.666 -10.164 46.358 1.00 88.12 174 GLN A N 1
ATOM 1404 C CA . GLN A 1 174 ? -14.777 -10.829 47.034 1.00 88.12 174 GLN A CA 1
ATOM 1405 C C . GLN A 1 174 ? -14.458 -12.304 47.331 1.00 88.12 174 GLN A C 1
ATOM 1407 O O . GLN A 1 174 ? -14.765 -12.785 48.420 1.00 88.12 174 GLN A O 1
ATOM 1412 N N . ALA A 1 175 ? -13.771 -13.001 46.419 1.00 85.81 175 ALA A N 1
ATOM 1413 C CA . ALA A 1 175 ? -13.268 -14.353 46.660 1.00 85.81 175 ALA A CA 1
ATOM 1414 C C . ALA A 1 175 ? -12.227 -14.392 47.797 1.00 85.81 175 ALA A C 1
ATOM 1416 O O . ALA A 1 175 ? -12.296 -15.264 48.662 1.00 85.81 175 ALA A O 1
ATOM 1417 N N . GLN A 1 176 ? -11.307 -13.420 47.855 1.00 86.00 176 GLN A N 1
ATOM 1418 C CA . GLN A 1 176 ? -10.345 -13.307 48.959 1.00 86.00 176 GLN A CA 1
ATOM 1419 C C . GLN A 1 176 ? -11.014 -12.975 50.296 1.00 86.00 176 GLN A C 1
ATOM 1421 O O . GLN A 1 176 ? -10.631 -13.544 51.313 1.00 86.00 176 GLN A O 1
ATOM 1426 N N . ALA A 1 177 ? -12.026 -12.102 50.310 1.00 84.62 177 ALA A N 1
ATOM 1427 C CA . ALA A 1 177 ? -12.767 -11.773 51.527 1.00 84.62 177 ALA A CA 1
ATOM 1428 C C . ALA A 1 177 ? -13.508 -12.994 52.101 1.00 84.62 177 ALA A C 1
ATOM 1430 O O . ALA A 1 177 ? -13.524 -13.180 53.315 1.00 84.62 177 ALA A O 1
ATOM 1431 N N . MET A 1 178 ? -14.062 -13.856 51.239 1.00 82.44 178 MET A N 1
ATOM 1432 C CA . MET A 1 178 ? -14.695 -15.109 51.668 1.00 82.44 178 MET A CA 1
ATOM 1433 C C . MET A 1 178 ? -13.672 -16.154 52.145 1.00 82.44 178 MET A C 1
ATOM 1435 O O . MET A 1 178 ? -13.948 -16.872 53.101 1.00 82.44 178 MET A O 1
ATOM 1439 N N . GLY A 1 179 ? -12.473 -16.213 51.550 1.00 77.75 179 GLY A N 1
ATOM 1440 C CA . GLY A 1 179 ? -11.398 -17.110 52.004 1.00 77.75 179 GLY A CA 1
ATOM 1441 C C . GLY A 1 179 ? -10.719 -16.671 53.312 1.00 77.75 179 GLY A C 1
ATOM 1442 O O . GLY A 1 179 ? -10.377 -17.506 54.150 1.00 77.75 179 GLY A O 1
ATOM 1443 N N . ALA A 1 180 ? -10.563 -15.361 53.527 1.00 62.19 180 ALA A N 1
ATOM 1444 C CA . ALA A 1 180 ? -9.874 -14.791 54.689 1.00 62.19 180 ALA A CA 1
ATOM 1445 C C . ALA A 1 180 ? -10.696 -14.832 55.992 1.00 62.19 180 ALA A C 1
ATOM 1447 O O . ALA A 1 180 ? -10.143 -14.604 57.068 1.00 62.19 180 ALA A O 1
ATOM 1448 N N . MET A 1 181 ? -11.991 -15.162 55.929 1.00 62.19 181 MET A N 1
ATOM 1449 C CA . MET A 1 181 ? -12.846 -15.282 57.117 1.00 62.19 181 MET A CA 1
ATOM 1450 C C . MET A 1 181 ? -12.564 -16.551 57.948 1.00 62.19 181 MET A C 1
ATOM 1452 O O . MET A 1 181 ? -13.130 -16.704 59.025 1.00 62.19 181 MET A O 1
ATOM 1456 N N . SER A 1 182 ? -11.653 -17.427 57.499 1.00 56.72 182 SER A N 1
ATOM 1457 C CA . SER A 1 182 ? -11.248 -18.639 58.233 1.00 56.72 182 SER A CA 1
ATOM 1458 C C . SER A 1 182 ? -9.944 -18.517 59.040 1.00 56.72 182 SER A C 1
ATOM 1460 O O . SER A 1 182 ? -9.634 -19.416 59.816 1.00 56.72 182 SER A O 1
ATOM 1462 N N . THR A 1 183 ? -9.193 -17.414 58.942 1.00 54.12 183 THR A N 1
ATOM 1463 C CA . THR A 1 183 ? -7.939 -17.241 59.706 1.00 54.12 183 THR A CA 1
ATOM 1464 C C . THR A 1 183 ? -7.779 -15.808 60.205 1.00 54.12 183 THR A C 1
ATOM 1466 O O . THR A 1 183 ? -7.099 -14.971 59.609 1.00 54.12 183 THR A O 1
ATOM 1469 N N . SER A 1 184 ? -8.415 -15.515 61.335 1.00 50.25 184 SER A N 1
ATOM 1470 C CA . SER A 1 184 ? -8.213 -14.295 62.109 1.00 50.25 184 SER A CA 1
ATOM 1471 C C . SER A 1 184 ? -6.838 -14.299 62.783 1.00 50.25 184 SER A C 1
ATOM 1473 O O . SER A 1 184 ? -6.650 -14.969 63.793 1.00 50.25 184 SER A O 1
ATOM 1475 N N . SER A 1 185 ? -5.881 -13.532 62.257 1.00 51.28 185 SER A N 1
ATOM 1476 C CA . SER A 1 185 ? -4.769 -12.969 63.039 1.00 51.28 185 SER A CA 1
ATOM 1477 C C . SER A 1 185 ? -3.910 -12.044 62.168 1.00 51.28 185 SER A C 1
ATOM 1479 O O . SER A 1 185 ? -3.068 -12.498 61.404 1.00 51.28 185 SER A O 1
ATOM 1481 N N . SER A 1 186 ? -4.103 -10.734 62.359 1.00 59.69 186 SER A N 1
ATOM 1482 C CA . SER A 1 186 ? -3.053 -9.703 62.378 1.00 59.69 186 SER A CA 1
ATOM 1483 C C . SER A 1 186 ? -2.025 -9.670 61.228 1.00 59.69 186 SER A C 1
ATOM 1485 O O . SER A 1 186 ? -1.056 -10.424 61.243 1.00 59.69 186 SER A O 1
ATOM 1487 N N . ARG A 1 187 ? -2.122 -8.667 60.332 1.00 46.16 187 ARG A N 1
ATOM 1488 C CA . ARG A 1 187 ? -1.038 -7.676 60.090 1.00 46.16 187 ARG A CA 1
ATOM 1489 C C . ARG A 1 187 ? -1.327 -6.674 58.957 1.00 46.16 187 ARG A C 1
ATOM 1491 O O . ARG A 1 187 ? -1.586 -7.036 57.821 1.00 46.16 187 ARG A O 1
ATOM 1498 N N . ARG A 1 188 ? -1.161 -5.400 59.339 1.00 50.03 188 ARG A N 1
ATOM 1499 C CA . ARG A 1 188 ? -0.604 -4.224 58.635 1.00 50.03 188 ARG A CA 1
ATOM 1500 C C . ARG A 1 188 ? -0.917 -4.012 57.146 1.00 50.03 188 ARG A C 1
ATOM 1502 O O . ARG A 1 188 ? -0.353 -4.639 56.259 1.00 50.03 188 ARG A O 1
ATOM 1509 N N . ALA A 1 189 ? -1.680 -2.941 56.929 1.00 48.62 189 ALA A N 1
ATOM 1510 C CA . ALA A 1 189 ? -1.820 -2.176 55.698 1.00 48.62 189 ALA A CA 1
ATOM 1511 C C . ALA A 1 189 ? -0.468 -1.904 55.001 1.00 48.62 189 ALA A C 1
ATOM 1513 O O . ALA A 1 189 ? 0.310 -1.050 55.425 1.00 48.62 189 ALA A O 1
ATOM 1514 N N . GLY A 1 190 ? -0.207 -2.631 53.913 1.00 46.88 190 GLY A N 1
ATOM 1515 C CA . GLY A 1 190 ? 0.881 -2.374 52.972 1.00 46.88 190 GLY A CA 1
ATOM 1516 C C . GLY A 1 190 ? 0.367 -1.600 51.758 1.00 46.88 190 GLY A C 1
ATOM 1517 O O . GLY A 1 190 ? -0.459 -2.093 50.999 1.00 46.88 190 GLY A O 1
ATOM 1518 N N . SER A 1 191 ? 0.853 -0.371 51.594 1.00 50.03 191 SER A N 1
ATOM 1519 C CA . SER A 1 191 ? 0.553 0.565 50.503 1.00 50.03 191 SER A CA 1
ATOM 1520 C C . SER A 1 191 ? 1.018 0.031 49.135 1.00 50.03 191 SER A C 1
ATOM 1522 O O . SER A 1 191 ? 2.197 0.105 48.793 1.00 50.03 191 SER A O 1
ATOM 1524 N N . THR A 1 192 ? 0.098 -0.484 48.316 1.00 45.12 192 THR A N 1
ATOM 1525 C CA . THR A 1 192 ? 0.364 -1.053 46.976 1.00 45.12 192 THR A CA 1
ATOM 1526 C C . THR A 1 192 ? 0.362 -0.008 45.845 1.00 45.12 192 THR A C 1
ATOM 1528 O O . THR A 1 192 ? -0.200 -0.233 44.776 1.00 45.12 192 THR A O 1
ATOM 1531 N N . ASN A 1 193 ? 1.011 1.148 46.034 1.00 48.22 193 ASN A N 1
ATOM 1532 C CA . ASN A 1 193 ? 1.064 2.230 45.028 1.00 48.22 193 ASN A CA 1
ATOM 1533 C C . ASN A 1 193 ? 2.310 2.200 44.106 1.00 48.22 193 ASN A C 1
ATOM 1535 O O . ASN A 1 193 ? 2.615 3.193 43.441 1.00 48.22 193 ASN A O 1
ATOM 1539 N N . GLY A 1 194 ? 3.053 1.089 44.055 1.00 44.91 194 GLY A N 1
ATOM 1540 C CA . GLY A 1 194 ? 4.368 1.025 43.395 1.00 44.91 194 GLY A CA 1
ATOM 1541 C C . GLY A 1 194 ? 4.356 0.900 41.865 1.00 44.91 194 GLY A C 1
ATOM 1542 O O . GLY A 1 194 ? 5.176 1.522 41.193 1.00 44.91 194 GLY A O 1
ATOM 1543 N N . CYS A 1 195 ? 3.418 0.149 41.281 1.00 44.22 195 CYS A N 1
ATOM 1544 C CA . CYS A 1 195 ? 3.561 -0.296 39.885 1.00 44.22 195 CYS A CA 1
ATOM 1545 C C . CYS A 1 195 ? 3.014 0.692 38.825 1.00 44.22 195 CYS A C 1
ATOM 1547 O O . CYS A 1 195 ? 3.279 0.550 37.639 1.00 44.22 195 CYS A O 1
ATOM 1549 N N . GLN A 1 196 ? 2.316 1.764 39.225 1.00 48.22 196 GLN A N 1
ATOM 1550 C CA . GLN A 1 196 ? 1.802 2.785 38.289 1.00 48.22 196 GLN A CA 1
ATOM 1551 C C . GLN A 1 196 ? 2.775 3.950 38.006 1.00 48.22 196 GLN A C 1
ATOM 1553 O O . GLN A 1 196 ? 2.409 4.907 37.316 1.00 48.22 196 GLN A O 1
ATOM 1558 N N . ARG A 1 197 ? 4.001 3.932 38.552 1.00 50.00 197 ARG A N 1
ATOM 1559 C CA . ARG A 1 197 ? 4.968 5.036 38.377 1.00 50.00 197 ARG A CA 1
ATOM 1560 C C . ARG A 1 197 ? 5.801 4.953 37.097 1.00 50.00 197 ARG A C 1
ATOM 1562 O O . ARG A 1 197 ? 6.195 6.008 36.608 1.00 50.00 197 ARG A O 1
ATOM 1569 N N . ALA A 1 198 ? 6.006 3.767 36.523 1.00 49.88 198 ALA A N 1
ATOM 1570 C CA . ALA A 1 198 ? 6.909 3.593 35.380 1.00 49.88 198 ALA A CA 1
ATOM 1571 C C . ALA A 1 198 ? 6.380 4.201 34.063 1.00 49.88 198 ALA A C 1
ATOM 1573 O O . ALA A 1 198 ? 7.164 4.655 33.241 1.00 49.88 198 ALA A O 1
ATOM 1574 N N . MET A 1 199 ? 5.058 4.315 33.890 1.00 47.59 199 MET A N 1
ATOM 1575 C CA . MET A 1 199 ? 4.448 4.750 32.619 1.00 47.59 199 MET A CA 1
ATOM 1576 C C . MET A 1 199 ? 4.117 6.259 32.550 1.00 47.59 199 MET A C 1
ATOM 1578 O O . MET A 1 199 ? 3.621 6.763 31.546 1.00 47.59 199 MET A O 1
ATOM 1582 N N . ARG A 1 200 ? 4.385 7.032 33.616 1.00 56.69 200 ARG A N 1
ATOM 1583 C CA . ARG A 1 200 ? 4.055 8.475 33.674 1.00 56.69 200 ARG A CA 1
ATOM 1584 C C . ARG A 1 200 ? 4.945 9.428 32.858 1.00 56.69 200 ARG A C 1
ATOM 1586 O O . ARG A 1 200 ? 4.398 10.443 32.419 1.00 56.69 200 ARG A O 1
ATOM 1593 N N . PRO A 1 201 ? 6.269 9.226 32.694 1.00 57.94 201 PRO A N 1
ATOM 1594 C CA . PRO A 1 201 ? 7.110 10.257 32.085 1.00 57.94 201 PRO A CA 1
ATOM 1595 C C . PRO A 1 201 ? 6.836 10.407 30.588 1.00 57.94 201 PRO A C 1
ATOM 1597 O O . PRO A 1 201 ? 6.804 11.527 30.083 1.00 57.94 201 PRO A O 1
ATOM 1600 N N . VAL A 1 202 ? 6.524 9.312 29.898 1.00 57.28 202 VAL A N 1
ATOM 1601 C CA . VAL A 1 202 ? 6.311 9.358 28.450 1.00 57.28 202 VAL A CA 1
ATOM 1602 C C . VAL A 1 202 ? 4.922 9.875 28.094 1.00 57.28 202 VAL A C 1
ATOM 1604 O O . VAL A 1 202 ? 4.783 10.725 27.212 1.00 57.28 202 VAL A O 1
ATOM 1607 N N . TRP A 1 203 ? 3.910 9.516 28.888 1.00 56.31 203 TRP A N 1
ATOM 1608 C CA . TRP A 1 203 ? 2.582 10.114 28.764 1.00 56.31 203 TRP A CA 1
ATOM 1609 C C . TRP A 1 203 ? 2.613 11.634 29.006 1.00 56.31 203 TRP A C 1
ATOM 1611 O O . TRP A 1 203 ? 1.862 12.373 28.374 1.00 56.31 203 TRP A O 1
ATOM 1621 N N . ARG A 1 204 ? 3.522 12.142 29.858 1.00 61.69 204 ARG A N 1
ATOM 1622 C CA . ARG A 1 204 ? 3.738 13.591 30.058 1.00 61.69 204 ARG A CA 1
ATOM 1623 C C . ARG A 1 204 ? 4.389 14.294 28.862 1.00 61.69 204 ARG A C 1
ATOM 1625 O O . ARG A 1 204 ? 4.057 15.449 28.624 1.00 61.69 204 ARG A O 1
ATOM 1632 N N . SER A 1 205 ? 5.280 13.642 28.112 1.00 60.72 205 SER A N 1
ATOM 1633 C CA . SER A 1 205 ? 5.850 14.233 26.885 1.00 60.72 205 SER A CA 1
ATOM 1634 C C . SER A 1 205 ? 4.838 14.258 25.743 1.00 60.72 205 SER A C 1
ATOM 1636 O O . SER A 1 205 ? 4.668 15.289 25.095 1.00 60.72 205 SER A O 1
ATOM 1638 N N . LEU A 1 206 ? 4.085 13.171 25.555 1.00 55.03 206 LEU A N 1
ATOM 1639 C CA . LEU A 1 206 ? 3.032 13.103 24.538 1.00 55.03 206 LEU A CA 1
ATOM 1640 C C . LEU A 1 206 ? 1.871 14.067 24.837 1.00 55.03 206 LEU A C 1
ATOM 1642 O O . LEU A 1 206 ? 1.355 14.728 23.936 1.00 55.03 206 LEU A O 1
ATOM 1646 N N . THR A 1 207 ? 1.500 14.229 26.111 1.00 55.41 207 THR A N 1
ATOM 1647 C CA . THR A 1 207 ? 0.481 15.214 26.508 1.00 55.41 207 THR A CA 1
ATOM 1648 C C . THR A 1 207 ? 0.951 16.657 26.400 1.00 55.41 207 THR A C 1
ATOM 1650 O O . THR A 1 207 ? 0.083 17.516 26.317 1.00 55.41 207 THR A O 1
ATOM 1653 N N . LYS A 1 208 ? 2.257 16.962 26.349 1.00 58.84 208 LYS A N 1
ATOM 1654 C CA . LYS A 1 208 ? 2.755 18.323 26.065 1.00 58.84 208 LYS A CA 1
ATOM 1655 C C . LYS A 1 208 ? 2.615 18.699 24.588 1.00 58.84 208 LYS A C 1
ATOM 1657 O O . LYS A 1 208 ? 2.232 19.825 24.306 1.00 58.84 208 LYS A O 1
ATOM 1662 N N . PHE A 1 209 ? 2.839 17.764 23.663 1.00 53.12 209 PHE A N 1
ATOM 1663 C CA . PHE A 1 209 ? 2.636 18.013 22.227 1.00 53.12 209 PHE A CA 1
ATOM 1664 C C . PHE A 1 209 ? 1.153 18.135 21.849 1.00 53.12 209 PHE A C 1
ATOM 1666 O O . PHE A 1 209 ? 0.795 18.945 21.003 1.00 53.12 209 PHE A O 1
ATOM 1673 N N . PHE A 1 210 ? 0.277 17.392 22.532 1.00 48.69 210 PHE A N 1
ATOM 1674 C CA . PHE A 1 210 ? -1.179 17.494 22.379 1.00 48.69 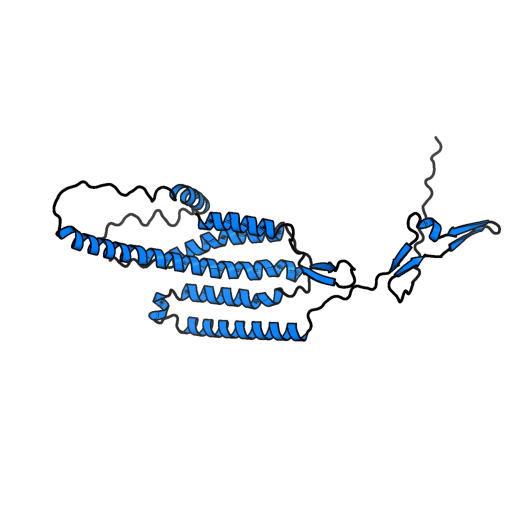210 PHE A CA 1
ATOM 1675 C C . PHE A 1 210 ? -1.850 18.271 23.521 1.00 48.69 210 PHE A C 1
ATOM 1677 O O . PHE A 1 210 ? -3.048 18.102 23.763 1.00 48.69 210 PHE A O 1
ATOM 1684 N N . SER A 1 211 ? -1.105 19.144 24.216 1.00 43.50 211 SER A N 1
ATOM 1685 C CA . SER A 1 211 ? -1.639 20.103 25.197 1.00 43.50 211 SER A CA 1
ATOM 1686 C C . SER A 1 211 ? -2.430 21.199 24.488 1.00 43.50 211 SER A C 1
ATOM 1688 O O . SER A 1 211 ? -2.136 22.383 24.583 1.00 43.50 211 SER A O 1
ATOM 1690 N N . CYS A 1 212 ? -3.500 20.810 23.802 1.00 39.94 212 CYS A N 1
ATOM 1691 C CA . CYS A 1 212 ? -4.651 21.675 23.734 1.00 39.94 212 CYS A CA 1
ATOM 1692 C C . CYS A 1 212 ? -5.217 21.714 25.158 1.00 39.94 212 CYS A C 1
ATOM 1694 O O . CYS A 1 212 ? -5.699 20.710 25.690 1.00 39.94 212 CYS A O 1
ATOM 1696 N N . GLU A 1 213 ? -5.146 22.886 25.778 1.00 44.81 213 GLU A N 1
ATOM 1697 C CA . GLU A 1 213 ? -5.694 23.234 27.092 1.00 44.81 213 GLU A CA 1
ATOM 1698 C C . GLU A 1 213 ? -7.191 22.897 27.283 1.00 44.81 213 GLU A C 1
ATOM 1700 O O . GLU A 1 213 ? -7.751 23.116 28.357 1.00 44.81 213 GLU A O 1
ATOM 1705 N N . PHE A 1 214 ? -7.867 22.320 26.287 1.00 45.25 214 PHE A N 1
ATOM 1706 C CA . PHE A 1 214 ? -9.319 22.271 26.208 1.00 45.25 214 PHE A CA 1
ATOM 1707 C C . PHE A 1 214 ? -10.025 21.090 26.893 1.00 45.25 214 PHE A C 1
ATOM 1709 O O . PHE A 1 214 ? -11.232 21.187 27.106 1.00 45.25 214 PHE A O 1
ATOM 1716 N N . CYS A 1 215 ? -9.362 19.982 27.264 1.00 48.00 215 CYS A N 1
ATOM 1717 C CA . CYS A 1 215 ? -10.116 18.782 27.697 1.00 48.00 215 CYS A CA 1
ATOM 1718 C C . CYS A 1 215 ? -9.999 18.362 29.173 1.00 48.00 215 CYS A C 1
ATOM 1720 O O . CYS A 1 215 ? -10.968 17.833 29.720 1.00 48.00 215 CYS A O 1
ATOM 1722 N N . CYS A 1 216 ? -8.880 18.608 29.863 1.00 46.03 216 CYS A N 1
ATOM 1723 C CA . CYS A 1 216 ? -8.669 17.997 31.189 1.00 46.03 216 CYS A CA 1
ATOM 1724 C C . CYS A 1 216 ? -8.896 18.915 32.400 1.00 46.03 216 CYS A C 1
ATOM 1726 O O . CYS A 1 216 ? -9.124 18.399 33.493 1.00 46.03 216 CYS A O 1
ATOM 1728 N N . LYS A 1 217 ? -8.919 20.248 32.259 1.00 46.03 217 LYS A N 1
ATOM 1729 C CA . LYS A 1 217 ? -9.054 21.139 33.432 1.00 46.03 217 LYS A CA 1
ATOM 1730 C C . LYS A 1 217 ? -10.485 21.293 33.983 1.00 46.03 217 LYS A C 1
ATOM 1732 O O . LYS A 1 217 ? -10.635 21.765 35.105 1.00 46.03 217 LYS A O 1
ATOM 1737 N N . ARG A 1 218 ? -11.547 20.861 33.280 1.00 45.59 218 ARG A N 1
ATOM 1738 C CA . ARG A 1 218 ? -12.947 21.152 33.689 1.00 45.59 218 ARG A CA 1
ATOM 1739 C C . ARG A 1 218 ? -13.758 19.997 34.294 1.00 45.59 218 ARG A C 1
ATOM 1741 O O . ARG A 1 218 ? -14.927 20.192 34.603 1.00 45.59 218 ARG A O 1
ATOM 1748 N N . LEU A 1 219 ? -13.185 18.807 34.494 1.00 51.22 219 LEU A N 1
ATOM 1749 C CA . LEU A 1 219 ? -13.958 17.615 34.903 1.00 51.22 219 LEU A CA 1
ATOM 1750 C C . LEU A 1 219 ? -13.710 17.108 36.332 1.00 51.22 219 LEU A C 1
ATOM 1752 O O . LEU A 1 219 ? -14.282 16.084 36.706 1.00 51.22 219 LEU A O 1
ATOM 1756 N N . GLN A 1 220 ? -12.916 17.814 37.143 1.00 51.47 220 GLN A N 1
ATOM 1757 C CA . GLN A 1 220 ? -12.536 17.355 38.488 1.00 51.47 220 GLN A CA 1
ATOM 1758 C C . GLN A 1 220 ? -13.215 18.072 39.667 1.00 51.47 220 GLN A C 1
ATOM 1760 O O . GLN A 1 220 ? -12.945 17.722 40.811 1.00 51.47 220 GLN A O 1
ATOM 1765 N N . ARG A 1 221 ? -14.143 19.010 39.439 1.00 46.91 221 ARG A N 1
ATOM 1766 C CA . ARG A 1 221 ? -14.906 19.655 40.524 1.00 46.91 221 ARG A CA 1
ATOM 1767 C C . ARG A 1 221 ? -16.400 19.353 40.427 1.00 46.91 221 ARG A C 1
ATOM 1769 O O . ARG A 1 221 ? -17.162 20.179 39.950 1.00 46.91 221 ARG A O 1
ATOM 1776 N N . SER A 1 222 ? -16.826 18.171 40.867 1.00 45.59 222 SER A N 1
ATOM 1777 C CA . SER A 1 222 ? -18.180 17.989 41.418 1.00 45.59 222 SER A CA 1
ATOM 1778 C C . SER A 1 222 ? -18.265 16.644 42.141 1.00 45.59 222 SER A C 1
ATOM 1780 O O . SER A 1 222 ? -18.323 15.584 41.513 1.00 45.59 222 SER A O 1
ATOM 1782 N N . GLY A 1 223 ? -18.213 16.696 43.472 1.00 51.81 223 GLY A N 1
ATOM 1783 C CA . GLY A 1 223 ? -18.340 15.551 44.367 1.00 51.81 223 GLY A CA 1
ATOM 1784 C C . GLY A 1 223 ? -19.782 15.059 44.452 1.00 51.81 223 GLY A C 1
ATOM 1785 O O . GLY A 1 223 ? -20.497 15.390 45.390 1.00 51.81 223 GLY A O 1
ATOM 1786 N N . LYS A 1 224 ? -20.208 14.252 43.478 1.00 58.84 224 LYS A N 1
ATOM 1787 C CA . LYS A 1 224 ? -21.409 13.416 43.599 1.00 58.84 224 LYS A CA 1
ATOM 1788 C C . LYS A 1 224 ? -21.045 11.963 43.276 1.00 58.84 224 LYS A C 1
ATOM 1790 O O . LYS A 1 224 ? -20.517 11.732 42.182 1.00 58.84 224 LYS A O 1
ATOM 1795 N N . PRO A 1 225 ? -21.311 10.993 44.174 1.00 49.22 225 PRO A N 1
ATOM 1796 C CA . PRO A 1 225 ? -21.103 9.577 43.891 1.00 49.22 225 PRO A CA 1
ATOM 1797 C C . PRO A 1 225 ? -22.046 9.175 42.752 1.00 49.22 225 PRO A C 1
ATOM 1799 O O . PRO A 1 225 ? -23.256 9.062 42.920 1.00 49.22 225 PRO A O 1
ATOM 1802 N N . ARG A 1 226 ? -21.497 9.074 41.538 1.00 53.38 226 ARG A N 1
ATOM 1803 C CA . ARG A 1 226 ? -22.235 8.710 40.325 1.00 53.38 226 ARG A CA 1
ATOM 1804 C C . ARG A 1 226 ? -22.132 7.207 40.104 1.00 53.38 226 ARG A C 1
ATOM 1806 O O . ARG A 1 226 ? -21.034 6.660 40.124 1.00 53.38 226 ARG A O 1
ATOM 1813 N N . ASN A 1 227 ? -23.288 6.600 39.838 1.00 51.69 227 ASN A N 1
ATOM 1814 C CA . ASN A 1 227 ? -23.497 5.206 39.455 1.00 51.69 227 ASN A CA 1
ATOM 1815 C C . ASN A 1 227 ? -22.340 4.602 38.635 1.00 51.69 227 ASN A C 1
ATOM 1817 O O . ASN A 1 227 ? -21.901 5.158 37.627 1.00 51.69 227 ASN A O 1
ATOM 1821 N N . ILE A 1 228 ? -21.909 3.419 39.073 1.00 54.69 228 ILE A N 1
ATOM 1822 C CA . ILE A 1 228 ? -20.697 2.662 38.706 1.00 54.69 228 ILE A CA 1
ATOM 1823 C C . ILE A 1 228 ? -20.548 2.334 37.202 1.00 54.69 228 ILE A C 1
ATOM 1825 O O . ILE A 1 228 ? -19.464 1.972 36.751 1.00 54.69 228 ILE A O 1
ATOM 1829 N N . ARG A 1 229 ? -21.566 2.552 36.362 1.00 55.84 229 ARG A N 1
ATOM 1830 C CA . ARG A 1 229 ? -21.462 2.407 34.897 1.00 55.84 229 ARG A CA 1
ATOM 1831 C C . ARG A 1 229 ? -21.212 3.746 34.207 1.00 55.84 229 ARG A C 1
ATOM 1833 O O . ARG A 1 229 ? -22.044 4.243 33.449 1.00 55.84 229 ARG A O 1
ATOM 1840 N N . ARG A 1 230 ? -20.037 4.338 34.423 1.00 62.59 230 ARG A N 1
ATOM 1841 C CA . ARG A 1 230 ? -19.601 5.482 33.610 1.00 62.59 230 ARG A CA 1
ATOM 1842 C C . ARG A 1 230 ? -19.218 4.966 32.220 1.00 62.59 230 ARG A C 1
ATOM 1844 O O . ARG A 1 230 ? -18.109 4.481 32.017 1.00 62.59 230 ARG A O 1
ATOM 1851 N N . GLN A 1 231 ? -20.155 5.020 31.272 1.00 69.69 231 GLN A N 1
ATOM 1852 C CA . GLN A 1 231 ? -19.876 4.682 29.877 1.00 69.69 231 GLN A CA 1
ATOM 1853 C C . GLN A 1 231 ? -18.735 5.569 29.363 1.00 69.69 231 GLN A C 1
ATOM 1855 O O . GLN A 1 231 ? -18.797 6.795 29.452 1.00 69.69 231 GLN A O 1
ATOM 1860 N N . VAL A 1 232 ? -17.677 4.939 28.850 1.00 74.31 232 VAL A N 1
ATOM 1861 C CA . VAL A 1 232 ? -16.571 5.622 28.165 1.00 74.31 232 VAL A CA 1
ATOM 1862 C C . VAL A 1 232 ? -17.155 6.427 27.004 1.00 74.31 232 VAL A C 1
ATOM 1864 O O . VAL A 1 232 ? -17.745 5.859 26.082 1.00 74.31 232 VAL A O 1
ATOM 1867 N N . THR A 1 233 ? -17.024 7.751 27.072 1.00 84.56 233 THR A N 1
ATOM 1868 C CA . THR A 1 233 ? -17.604 8.669 26.089 1.00 84.56 233 THR A CA 1
ATOM 1869 C C . THR A 1 233 ? -16.955 8.453 24.723 1.00 84.56 233 THR A C 1
ATOM 1871 O O . THR A 1 233 ? -15.733 8.353 24.638 1.00 84.56 233 THR A O 1
ATOM 1874 N N . ALA A 1 234 ? -17.740 8.474 23.640 1.00 86.31 234 ALA A N 1
ATOM 1875 C CA . ALA A 1 234 ? -17.239 8.371 22.261 1.00 86.31 234 ALA A CA 1
ATOM 1876 C C . ALA A 1 234 ? -16.072 9.334 21.963 1.00 86.31 234 ALA A C 1
ATOM 1878 O O . ALA A 1 234 ? -15.133 8.979 21.260 1.00 86.31 234 ALA A O 1
ATOM 1879 N N . LYS A 1 235 ? -16.085 10.526 22.574 1.00 87.75 235 LYS A N 1
ATOM 1880 C CA . LYS A 1 235 ? -15.003 11.512 22.465 1.00 87.75 235 LYS A CA 1
ATOM 1881 C C . LYS A 1 235 ? -13.644 10.965 22.915 1.00 87.75 235 LYS A C 1
ATOM 1883 O O . LYS A 1 235 ? -12.656 11.238 22.257 1.00 87.75 235 LYS A O 1
ATOM 1888 N N . GLN A 1 236 ? -13.595 10.166 23.984 1.00 88.38 236 GLN A N 1
ATOM 1889 C CA . GLN A 1 236 ? -12.338 9.602 24.489 1.00 88.38 236 GLN A CA 1
ATOM 1890 C C . GLN A 1 236 ? -11.734 8.604 23.498 1.00 88.38 236 GLN A C 1
ATOM 1892 O O . GLN A 1 236 ? -10.532 8.637 23.269 1.00 88.38 236 GLN A O 1
ATOM 1897 N N . LEU A 1 237 ? -12.570 7.763 22.879 1.00 88.19 237 LEU A N 1
ATOM 1898 C CA . LEU A 1 237 ? -12.115 6.836 21.843 1.00 88.19 237 LEU A CA 1
ATOM 1899 C C . LEU A 1 237 ? -11.606 7.594 20.610 1.00 88.19 237 LEU A C 1
ATOM 1901 O O . LEU A 1 237 ? -10.531 7.283 20.115 1.00 88.19 237 LEU A O 1
ATOM 1905 N N . ALA A 1 238 ? -12.329 8.629 20.166 1.00 91.00 238 ALA A N 1
ATOM 1906 C CA . ALA A 1 238 ? -11.889 9.471 19.055 1.00 91.00 238 ALA A CA 1
ATOM 1907 C C . ALA A 1 238 ? -10.537 10.142 19.345 1.00 91.00 238 ALA A C 1
ATOM 1909 O O . ALA A 1 238 ? -9.667 10.141 18.483 1.00 91.00 238 ALA A O 1
ATOM 1910 N N . THR A 1 239 ? -10.322 10.649 20.564 1.00 90.31 239 THR A N 1
ATOM 1911 C CA . THR A 1 239 ? -9.029 11.222 20.965 1.00 90.31 239 THR A CA 1
ATOM 1912 C C . THR A 1 239 ? -7.899 10.197 20.894 1.00 90.31 239 THR A C 1
ATOM 1914 O O . THR A 1 239 ? -6.839 10.527 20.379 1.00 90.31 239 THR A O 1
ATOM 1917 N N . VAL A 1 240 ? -8.118 8.960 21.357 1.00 88.50 240 VAL A N 1
ATOM 1918 C CA . VAL A 1 240 ? -7.105 7.890 21.274 1.00 88.50 240 VAL A CA 1
ATOM 1919 C C . VAL A 1 240 ? -6.784 7.551 19.817 1.00 88.50 240 VAL A C 1
ATOM 1921 O O . VAL A 1 240 ? -5.616 7.494 19.453 1.00 88.50 240 VAL A O 1
ATOM 1924 N N . VAL A 1 241 ? -7.804 7.397 18.967 1.00 91.12 241 VAL A N 1
ATOM 1925 C CA . VAL A 1 241 ? -7.609 7.114 17.535 1.00 91.12 241 VAL A CA 1
ATOM 1926 C C . VAL A 1 241 ? -6.833 8.245 16.855 1.00 91.12 241 VAL A C 1
ATOM 1928 O O . VAL A 1 241 ? -5.868 7.974 16.152 1.00 91.12 241 VAL A O 1
ATOM 1931 N N . VAL A 1 242 ? -7.194 9.509 17.100 1.00 92.25 242 VAL A N 1
ATOM 1932 C CA . VAL A 1 242 ? -6.486 10.676 16.543 1.00 92.25 242 VAL A CA 1
ATOM 1933 C C . VAL A 1 242 ? -5.040 10.736 17.039 1.00 92.25 242 VAL A C 1
ATOM 1935 O O . VAL A 1 242 ? -4.139 10.977 16.244 1.00 92.25 242 VAL A O 1
ATOM 1938 N N . MET A 1 243 ? -4.801 10.467 18.323 1.00 88.94 243 MET A N 1
ATOM 1939 C CA . MET A 1 243 ? -3.457 10.458 18.908 1.00 88.94 243 MET A CA 1
ATOM 1940 C C . MET A 1 243 ? -2.546 9.400 18.267 1.00 88.94 243 MET A C 1
ATOM 1942 O O . MET A 1 243 ? -1.354 9.645 18.115 1.00 88.94 243 MET A O 1
ATOM 1946 N N . ILE A 1 244 ? -3.103 8.253 17.864 1.00 88.06 244 ILE A N 1
ATOM 1947 C CA . ILE A 1 244 ? -2.372 7.194 17.153 1.00 88.06 244 ILE A CA 1
ATOM 1948 C C . ILE A 1 244 ? -2.195 7.547 15.666 1.00 88.06 244 ILE A C 1
ATOM 1950 O O . ILE A 1 244 ? -1.115 7.354 15.115 1.00 88.06 244 ILE A O 1
ATOM 1954 N N . MET A 1 245 ? -3.231 8.086 15.016 1.00 91.69 245 MET A N 1
ATOM 1955 C CA . MET A 1 245 ? -3.247 8.338 13.569 1.00 91.69 245 MET A CA 1
ATOM 1956 C C . MET A 1 245 ? -2.423 9.551 13.135 1.00 91.69 245 MET A C 1
ATOM 1958 O O . MET A 1 245 ? -1.743 9.491 12.117 1.00 91.69 245 MET A O 1
ATOM 1962 N N . VAL A 1 246 ? -2.472 10.660 13.876 1.00 92.00 246 VAL A N 1
ATOM 1963 C CA . VAL A 1 246 ? -1.789 11.909 13.495 1.00 92.00 246 VAL A CA 1
ATOM 1964 C C . VAL A 1 246 ? -0.283 11.728 13.259 1.00 92.00 246 VAL A C 1
ATOM 1966 O O . VAL A 1 246 ? 0.171 12.115 12.182 1.00 92.00 246 VAL A O 1
ATOM 1969 N N . PRO A 1 247 ? 0.511 11.139 14.179 1.00 88.94 247 PRO A N 1
ATOM 1970 C CA . PRO A 1 247 ? 1.942 10.963 13.932 1.00 88.94 247 PRO A CA 1
ATOM 1971 C C . PRO A 1 247 ? 2.213 10.066 12.718 1.00 88.94 247 PRO A C 1
ATOM 1973 O O . PRO A 1 247 ? 3.140 10.336 11.961 1.00 88.94 247 PRO A O 1
ATOM 1976 N N . GLN A 1 248 ? 1.377 9.050 12.487 1.00 87.94 248 GLN A N 1
ATOM 1977 C CA . GLN A 1 248 ? 1.512 8.151 11.340 1.00 87.94 248 GLN A CA 1
ATOM 1978 C C . GLN A 1 248 ? 1.264 8.869 10.007 1.00 87.94 248 GLN A C 1
ATOM 1980 O O . GLN A 1 248 ? 2.063 8.735 9.082 1.00 87.94 248 GLN A O 1
ATOM 1985 N N . ILE A 1 249 ? 0.217 9.697 9.932 1.00 89.06 249 ILE A N 1
ATOM 1986 C CA . ILE A 1 249 ? -0.089 10.510 8.745 1.00 89.06 249 ILE A CA 1
ATOM 1987 C C . ILE A 1 249 ? 1.053 11.494 8.460 1.00 89.06 249 ILE A C 1
ATOM 1989 O O . ILE A 1 249 ? 1.466 11.638 7.313 1.00 89.06 249 ILE A O 1
ATOM 1993 N N . ILE A 1 250 ? 1.597 12.146 9.494 1.00 89.50 250 ILE A N 1
ATOM 1994 C CA . ILE A 1 250 ? 2.725 13.079 9.336 1.00 89.50 250 ILE A CA 1
ATOM 1995 C C . ILE A 1 250 ? 3.946 12.352 8.761 1.00 89.50 250 ILE A C 1
ATOM 1997 O O . ILE A 1 250 ? 4.534 12.830 7.793 1.00 89.50 250 ILE A O 1
ATOM 2001 N N . ILE A 1 251 ? 4.305 11.190 9.317 1.00 86.75 251 ILE A N 1
ATOM 2002 C CA . ILE A 1 251 ? 5.444 10.393 8.839 1.00 86.75 251 ILE A CA 1
ATOM 2003 C C . ILE A 1 251 ? 5.241 9.968 7.380 1.00 86.75 251 ILE A C 1
ATOM 2005 O O . ILE A 1 251 ? 6.177 10.052 6.592 1.00 86.75 251 ILE A O 1
ATOM 2009 N N . GLN A 1 252 ? 4.031 9.565 6.992 1.00 88.25 252 GLN A N 1
ATOM 2010 C CA . GLN A 1 252 ? 3.730 9.166 5.613 1.00 88.25 252 GLN A CA 1
ATOM 2011 C C . GLN A 1 252 ? 3.789 10.326 4.622 1.00 88.25 252 GLN A C 1
ATOM 2013 O O . GLN A 1 252 ? 4.333 10.163 3.534 1.00 88.25 252 GLN A O 1
ATOM 2018 N N . ILE A 1 253 ? 3.264 11.499 4.988 1.00 89.12 253 ILE A N 1
ATOM 2019 C CA . ILE A 1 253 ? 3.362 12.699 4.147 1.00 89.12 253 ILE A CA 1
ATOM 2020 C C . ILE A 1 253 ? 4.832 13.088 3.963 1.00 89.12 253 ILE A C 1
ATOM 2022 O O . ILE A 1 253 ? 5.255 13.380 2.848 1.00 89.12 253 ILE A O 1
ATOM 2026 N N . LEU A 1 254 ? 5.627 13.046 5.036 1.00 88.81 254 LEU A N 1
ATOM 2027 C CA . LEU A 1 254 ? 7.064 13.306 4.955 1.00 88.81 254 LEU A CA 1
ATOM 2028 C C . LEU A 1 254 ? 7.780 12.273 4.078 1.00 88.81 254 LEU A C 1
ATOM 2030 O O . LEU A 1 254 ? 8.601 12.664 3.255 1.00 88.81 254 LEU A O 1
ATOM 2034 N N . ALA A 1 255 ? 7.445 10.986 4.202 1.00 85.50 255 ALA A N 1
ATOM 2035 C CA . ALA A 1 255 ? 8.012 9.931 3.364 1.00 85.50 255 ALA A CA 1
ATOM 2036 C C . ALA A 1 255 ? 7.713 10.163 1.873 1.00 85.50 255 ALA A C 1
ATOM 2038 O O . ALA A 1 255 ? 8.617 10.077 1.050 1.00 85.50 255 ALA A O 1
ATOM 2039 N N . LEU A 1 256 ? 6.481 10.555 1.527 1.00 87.19 256 LEU A N 1
ATOM 2040 C CA . LEU A 1 256 ? 6.104 10.880 0.146 1.00 87.19 256 LEU A CA 1
ATOM 2041 C C . LEU A 1 256 ? 6.890 12.055 -0.442 1.00 87.19 256 LEU A C 1
ATOM 2043 O O . LEU A 1 256 ? 7.210 12.041 -1.628 1.00 87.19 256 LEU A O 1
ATOM 2047 N N . ILE A 1 257 ? 7.161 13.083 0.366 1.00 90.50 257 ILE A N 1
ATOM 2048 C CA . ILE A 1 257 ? 7.891 14.279 -0.075 1.00 90.50 257 ILE A CA 1
ATOM 2049 C C . ILE A 1 257 ? 9.383 13.976 -0.219 1.00 90.50 257 ILE A C 1
ATOM 2051 O O . ILE A 1 257 ? 10.005 14.396 -1.191 1.00 90.50 257 ILE A O 1
ATOM 2055 N N . LEU A 1 258 ? 9.962 13.269 0.754 1.00 89.25 258 LEU A N 1
ATOM 2056 C CA . LEU A 1 258 ? 11.398 13.002 0.798 1.00 89.25 258 LEU A CA 1
ATOM 2057 C C . LEU A 1 258 ? 11.829 11.924 -0.202 1.00 89.25 258 LEU A C 1
ATOM 2059 O O . LEU A 1 258 ? 12.989 11.915 -0.606 1.00 89.25 258 LEU A O 1
ATOM 2063 N N . GLN A 1 259 ? 10.931 11.009 -0.574 1.00 86.50 259 GLN A N 1
ATOM 2064 C CA . GLN A 1 259 ? 11.260 9.831 -1.376 1.00 86.50 259 GLN A CA 1
ATOM 2065 C C . GLN A 1 259 ? 10.218 9.607 -2.477 1.00 86.50 259 GLN A C 1
ATOM 2067 O O . GLN A 1 259 ? 9.334 8.752 -2.347 1.00 86.50 259 GLN A O 1
ATOM 2072 N N . PRO A 1 260 ? 10.300 10.370 -3.580 1.00 89.38 260 PRO A N 1
ATOM 2073 C CA . PRO A 1 260 ? 9.427 10.153 -4.720 1.00 89.38 260 PRO A CA 1
ATOM 2074 C C . PRO A 1 260 ? 9.671 8.759 -5.306 1.00 89.38 260 PRO A C 1
ATOM 2076 O O . PRO A 1 260 ? 10.782 8.424 -5.702 1.00 89.38 260 PRO A O 1
ATOM 2079 N N . GLN A 1 261 ? 8.613 7.956 -5.375 1.00 89.69 261 GLN A N 1
ATOM 2080 C CA . GLN A 1 261 ? 8.639 6.646 -6.023 1.00 89.69 261 GLN A CA 1
ATOM 2081 C C . GLN A 1 261 ? 8.598 6.819 -7.550 1.00 89.69 261 GLN A C 1
ATOM 2083 O O . GLN A 1 261 ? 7.848 7.666 -8.064 1.00 89.69 261 GLN A O 1
ATOM 2088 N N . SER A 1 262 ? 9.384 6.015 -8.262 1.00 92.44 262 SER A N 1
ATOM 2089 C CA . SER A 1 262 ? 9.412 5.918 -9.727 1.00 92.44 262 SER A CA 1
ATOM 2090 C C . SER A 1 262 ? 9.194 4.475 -10.164 1.00 92.44 262 SER A C 1
ATOM 2092 O O . SER A 1 262 ? 9.480 3.536 -9.422 1.00 92.44 262 SER A O 1
ATOM 2094 N N . LEU A 1 263 ? 8.644 4.295 -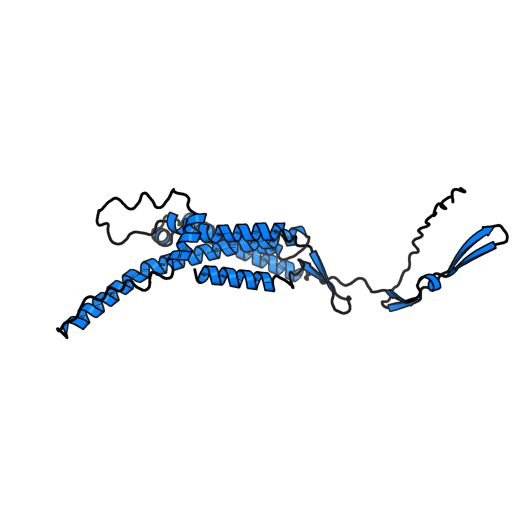11.359 1.00 93.44 263 LEU A N 1
ATOM 2095 C CA . LEU A 1 263 ? 8.535 2.994 -11.993 1.00 93.44 263 LEU A CA 1
ATOM 2096 C C . LEU A 1 263 ? 9.924 2.566 -12.472 1.00 93.44 263 LEU A C 1
ATOM 2098 O O . LEU A 1 263 ? 10.547 3.255 -13.277 1.00 93.44 263 LEU A O 1
ATOM 2102 N N . GLU A 1 264 ? 10.397 1.425 -11.989 1.00 92.38 264 GLU A N 1
ATOM 2103 C CA . GLU A 1 264 ? 11.664 0.837 -12.406 1.00 92.38 264 GLU A CA 1
ATOM 2104 C C . GLU A 1 264 ? 11.429 -0.532 -13.033 1.00 92.38 264 GLU A C 1
ATOM 2106 O O . GLU A 1 264 ? 10.518 -1.284 -12.680 1.00 92.38 264 GLU A O 1
ATOM 2111 N N . THR A 1 265 ? 12.254 -0.849 -14.019 1.00 92.00 265 THR A N 1
ATOM 2112 C CA . THR A 1 265 ? 12.219 -2.130 -14.716 1.00 92.00 265 THR A CA 1
ATOM 2113 C C . THR A 1 265 ? 13.357 -2.977 -14.185 1.00 92.00 265 THR A C 1
ATOM 2115 O O . THR A 1 265 ? 14.520 -2.726 -14.493 1.00 92.00 265 THR A O 1
ATOM 2118 N N . TRP A 1 266 ? 13.013 -3.964 -13.367 1.00 90.75 266 TRP A N 1
ATOM 2119 C CA . TRP A 1 266 ? 13.959 -4.943 -12.859 1.00 90.75 266 TRP A CA 1
ATOM 2120 C C . TRP A 1 266 ? 14.209 -5.999 -13.916 1.00 90.75 266 TRP A C 1
ATOM 2122 O O . TRP A 1 266 ? 13.282 -6.680 -14.355 1.00 90.75 266 TRP A O 1
ATOM 2132 N N . PHE A 1 267 ? 15.462 -6.112 -14.327 1.00 91.56 267 PHE A N 1
ATOM 2133 C CA . PHE A 1 267 ? 15.890 -7.092 -15.307 1.00 91.56 267 PHE A CA 1
ATOM 2134 C C . PHE A 1 267 ? 16.495 -8.308 -14.607 1.00 91.56 267 PHE A C 1
ATOM 2136 O O . PHE A 1 267 ? 17.132 -8.172 -13.564 1.00 91.56 267 PHE A O 1
ATOM 2143 N N . ASN A 1 268 ? 16.297 -9.490 -15.188 1.00 91.81 268 ASN A N 1
ATOM 2144 C CA . ASN A 1 268 ? 17.021 -10.695 -14.781 1.00 91.81 268 ASN A CA 1
ATOM 2145 C C . ASN A 1 268 ? 18.542 -10.536 -15.024 1.00 91.81 268 ASN A C 1
ATOM 2147 O O . ASN A 1 268 ? 18.949 -9.622 -15.744 1.00 91.81 268 ASN A O 1
ATOM 2151 N N . GLU A 1 269 ? 19.377 -11.429 -14.480 1.00 92.50 269 GLU A N 1
ATOM 2152 C CA . GLU A 1 269 ? 20.845 -11.403 -14.658 1.00 92.50 269 GLU A CA 1
ATOM 2153 C C . GLU A 1 269 ? 21.250 -11.317 -16.140 1.00 92.50 269 GLU A C 1
ATOM 2155 O O . GLU A 1 269 ? 22.078 -10.489 -16.522 1.00 92.50 269 GLU A O 1
ATOM 2160 N N . ASP A 1 270 ? 20.563 -12.078 -16.993 1.00 89.75 270 ASP A N 1
ATOM 2161 C CA . ASP A 1 270 ? 20.788 -12.099 -18.441 1.00 89.75 270 ASP A CA 1
ATOM 2162 C C . ASP A 1 270 ? 20.151 -10.919 -19.186 1.00 89.75 270 ASP A C 1
ATOM 2164 O O . ASP A 1 270 ? 20.212 -10.866 -20.409 1.00 89.75 270 ASP A O 1
ATOM 2168 N N . ARG A 1 271 ? 19.468 -10.003 -18.489 1.00 88.06 271 ARG A N 1
ATOM 2169 C CA . ARG A 1 271 ? 18.661 -8.891 -19.031 1.00 88.06 271 ARG A CA 1
ATOM 2170 C C . ARG A 1 271 ? 17.643 -9.256 -20.120 1.00 88.06 271 ARG A C 1
ATOM 2172 O O . ARG A 1 271 ? 17.122 -8.369 -20.782 1.00 88.06 271 ARG A O 1
ATOM 2179 N N . SER A 1 272 ? 17.323 -10.534 -20.287 1.00 88.31 272 SER A N 1
ATOM 2180 C CA . SER A 1 272 ? 16.347 -11.024 -21.269 1.00 88.31 272 SER A CA 1
ATOM 2181 C C . SER A 1 272 ? 14.901 -10.745 -20.860 1.00 88.31 272 SER A C 1
ATOM 2183 O O . SER A 1 272 ? 14.033 -10.540 -21.703 1.00 88.31 272 SER A O 1
ATOM 2185 N N . VAL A 1 273 ? 14.644 -10.710 -19.553 1.00 92.81 273 VAL A N 1
ATOM 2186 C CA . VAL A 1 273 ? 13.304 -10.606 -18.980 1.00 92.81 273 VAL A CA 1
ATOM 2187 C C . VAL A 1 273 ? 13.248 -9.413 -18.039 1.00 92.81 273 VAL A C 1
ATOM 2189 O O . VAL A 1 273 ? 14.075 -9.296 -17.132 1.00 92.81 273 VAL A O 1
ATOM 2192 N N . GLY A 1 274 ? 12.267 -8.537 -18.254 1.00 92.12 274 GLY A N 1
ATOM 2193 C CA . GLY A 1 274 ? 12.014 -7.362 -17.426 1.00 92.12 274 GLY A CA 1
ATOM 2194 C C . GLY A 1 274 ? 10.711 -7.479 -16.637 1.00 92.12 274 GLY A C 1
ATOM 2195 O O . GLY A 1 274 ? 9.695 -7.942 -17.154 1.00 92.12 274 GLY A O 1
ATOM 2196 N N . ARG A 1 275 ? 10.708 -7.009 -15.387 1.00 91.00 275 ARG A N 1
ATOM 2197 C CA . ARG A 1 275 ? 9.501 -6.817 -14.577 1.00 91.00 275 ARG A CA 1
ATOM 2198 C C . ARG A 1 275 ? 9.396 -5.366 -14.140 1.00 91.00 275 ARG A C 1
ATOM 2200 O O . ARG A 1 275 ? 10.310 -4.826 -13.526 1.00 91.00 275 ARG A O 1
ATOM 2207 N N . GLN A 1 276 ? 8.251 -4.753 -14.410 1.00 91.31 276 GLN A N 1
ATOM 2208 C CA . GLN A 1 276 ? 7.938 -3.436 -13.871 1.00 91.31 276 GLN A CA 1
ATOM 2209 C C . GLN A 1 276 ? 7.579 -3.560 -12.393 1.00 91.31 276 GLN A C 1
ATOM 2211 O O . GLN A 1 276 ? 6.650 -4.279 -12.013 1.00 91.31 276 GLN A O 1
ATOM 2216 N N . THR A 1 277 ? 8.322 -2.853 -11.558 1.00 90.81 277 THR A N 1
ATOM 2217 C CA . THR A 1 277 ? 8.039 -2.693 -10.138 1.00 90.81 277 THR A CA 1
ATOM 2218 C C . THR A 1 277 ? 8.077 -1.201 -9.822 1.00 90.81 277 THR A C 1
ATOM 2220 O O . THR A 1 277 ? 8.756 -0.415 -10.480 1.00 90.81 277 THR A O 1
ATOM 2223 N N . CYS A 1 278 ? 7.299 -0.763 -8.837 1.00 91.31 278 CYS A N 1
ATOM 2224 C CA . CYS A 1 278 ? 7.621 0.519 -8.217 1.00 91.31 278 CYS A CA 1
ATOM 2225 C C . CYS A 1 278 ? 8.960 0.321 -7.523 1.00 91.31 278 CYS A C 1
ATOM 2227 O O . CYS A 1 278 ? 9.072 -0.687 -6.817 1.00 91.31 278 CYS A O 1
ATOM 2229 N N . SER A 1 279 ? 9.927 1.210 -7.777 1.00 83.81 279 SER A N 1
ATOM 2230 C CA . SER A 1 279 ? 11.311 1.063 -7.333 1.00 83.81 279 SER A CA 1
ATOM 2231 C C . SER A 1 279 ? 11.336 0.500 -5.915 1.00 83.81 279 SER A C 1
ATOM 2233 O O . SER A 1 279 ? 10.870 1.156 -4.974 1.00 83.81 279 SER A O 1
ATOM 2235 N N . PRO A 1 280 ? 11.722 -0.783 -5.755 1.00 63.22 280 PRO A N 1
ATOM 2236 C CA . PRO A 1 280 ? 11.696 -1.397 -4.458 1.00 63.22 280 PRO A CA 1
ATOM 2237 C C . PRO A 1 280 ? 12.682 -0.594 -3.644 1.00 63.22 280 PRO A C 1
ATOM 2239 O O . PRO A 1 280 ? 13.839 -0.389 -4.007 1.00 63.22 280 PRO A O 1
ATOM 2242 N N . TRP A 1 281 ? 12.185 -0.096 -2.530 1.00 55.44 281 TRP A N 1
ATOM 2243 C CA . TRP A 1 281 ? 13.001 0.525 -1.518 1.00 55.44 281 TRP A CA 1
ATOM 2244 C C . TRP A 1 281 ? 13.858 -0.567 -0.855 1.00 55.44 281 TRP A C 1
ATOM 2246 O O . TRP A 1 281 ? 13.774 -0.774 0.341 1.00 55.44 281 TRP A O 1
ATOM 2256 N N . GLU A 1 282 ? 14.622 -1.360 -1.597 1.00 51.94 282 GLU A N 1
ATOM 2257 C CA . GLU A 1 282 ? 15.206 -2.606 -1.094 1.00 51.94 282 GLU A CA 1
ATOM 2258 C C . GLU A 1 282 ? 16.241 -2.321 0.006 1.00 51.94 282 GLU A C 1
ATOM 2260 O O . GLU A 1 282 ? 16.206 -2.948 1.061 1.00 51.94 282 GLU A O 1
ATOM 2265 N N . ASP A 1 283 ? 16.980 -1.213 -0.114 1.00 55.62 283 ASP A N 1
ATOM 2266 C CA . ASP A 1 283 ? 17.904 -0.741 0.928 1.00 55.62 283 ASP A CA 1
ATOM 2267 C C . ASP A 1 283 ? 17.245 0.029 2.074 1.00 55.62 283 ASP A C 1
ATOM 2269 O O . ASP A 1 283 ? 17.905 0.449 3.031 1.00 55.62 283 ASP A O 1
ATOM 2273 N N . GLY A 1 284 ? 15.931 0.235 2.052 1.00 54.50 284 GLY A N 1
ATOM 2274 C CA . GLY A 1 284 ? 15.346 0.889 3.208 1.00 54.50 284 GLY A CA 1
ATOM 2275 C C . GLY A 1 284 ? 13.874 0.765 3.478 1.00 54.50 284 GLY A C 1
ATOM 2276 O O . GLY A 1 284 ? 13.431 1.436 4.393 1.00 54.50 284 GLY A O 1
ATOM 2277 N N . MET A 1 285 ? 13.151 -0.133 2.825 1.00 49.22 285 MET A N 1
ATOM 2278 C CA . MET A 1 285 ? 11.940 -0.714 3.369 1.00 49.22 285 MET A CA 1
ATOM 2279 C C . MET A 1 285 ? 12.323 -1.639 4.514 1.00 49.22 285 MET A C 1
ATOM 2281 O O . MET A 1 285 ? 11.625 -1.645 5.511 1.00 49.22 285 MET A O 1
AT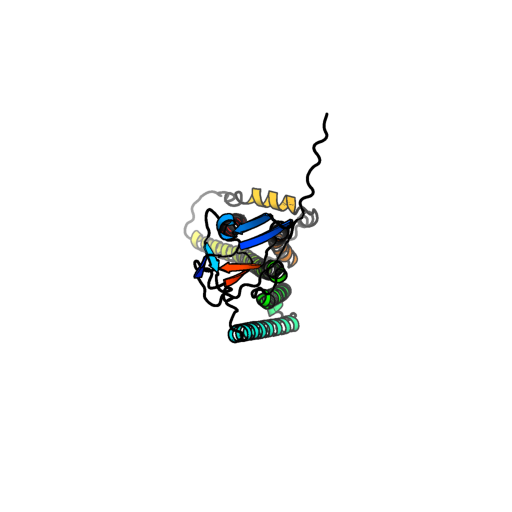OM 2285 N N . GLU A 1 286 ? 13.464 -2.334 4.443 1.00 61.22 286 GLU A N 1
ATOM 2286 C CA . GLU A 1 286 ? 13.995 -3.072 5.588 1.00 61.22 286 GLU A CA 1
ATOM 2287 C C . GLU A 1 286 ? 14.407 -2.103 6.710 1.00 61.22 286 GLU A C 1
ATOM 2289 O O . GLU A 1 286 ? 14.043 -2.306 7.863 1.00 61.22 286 GLU A O 1
ATOM 2294 N N . HIS A 1 287 ? 15.056 -0.973 6.393 1.00 57.72 287 HIS A N 1
ATOM 2295 C CA . HIS A 1 287 ? 15.327 0.080 7.383 1.00 57.72 287 HIS A CA 1
ATOM 2296 C C . HIS A 1 287 ? 14.073 0.831 7.846 1.00 57.72 287 HIS A C 1
ATOM 2298 O O . HIS A 1 287 ? 14.036 1.275 8.990 1.00 57.72 287 HIS A O 1
ATOM 2304 N N . PHE A 1 288 ? 13.062 1.005 6.999 1.00 61.75 288 PHE A N 1
ATOM 2305 C CA . PHE A 1 288 ? 11.822 1.712 7.308 1.00 61.75 288 PHE A CA 1
ATOM 2306 C C . PHE A 1 288 ? 10.876 0.826 8.101 1.00 61.75 288 PHE A C 1
ATOM 2308 O O . PHE A 1 288 ? 10.327 1.318 9.071 1.00 61.75 288 PHE A O 1
ATOM 2315 N N . TRP A 1 289 ? 10.752 -0.465 7.784 1.00 61.22 289 TRP A N 1
ATOM 2316 C CA . TRP A 1 289 ? 10.085 -1.458 8.623 1.00 61.22 289 TRP A CA 1
ATOM 2317 C C . TRP A 1 289 ? 10.862 -1.705 9.902 1.00 61.22 289 TRP A C 1
ATOM 2319 O O . TRP A 1 289 ? 10.228 -1.689 10.937 1.00 61.22 289 TRP A O 1
ATOM 2329 N N . LYS A 1 290 ? 12.200 -1.789 9.909 1.00 67.88 290 LYS A N 1
ATOM 2330 C CA . LYS A 1 290 ? 12.974 -1.802 11.167 1.00 67.88 290 LYS A CA 1
ATOM 2331 C C . LYS A 1 290 ? 12.778 -0.513 11.963 1.00 67.88 290 LYS A C 1
ATOM 2333 O O . LYS A 1 290 ? 12.729 -0.564 13.184 1.00 67.88 290 LYS A O 1
ATOM 2338 N N . ARG A 1 291 ? 12.625 0.650 11.315 1.00 62.94 291 ARG A N 1
ATOM 2339 C CA . ARG A 1 291 ? 12.272 1.911 11.990 1.00 62.94 291 ARG A CA 1
ATOM 2340 C C . ARG A 1 291 ? 10.821 1.912 12.450 1.00 62.94 291 ARG A C 1
ATOM 2342 O O . ARG A 1 291 ? 10.582 2.360 13.552 1.00 62.94 291 ARG A O 1
ATOM 2349 N N . ILE A 1 292 ? 9.860 1.412 11.683 1.00 59.59 292 ILE A N 1
ATOM 2350 C CA . ILE A 1 292 ? 8.444 1.312 12.061 1.00 59.59 292 ILE A CA 1
ATOM 2351 C C . ILE A 1 292 ? 8.240 0.247 13.127 1.00 59.59 292 ILE A C 1
ATOM 2353 O O . ILE A 1 292 ? 7.409 0.448 13.992 1.00 59.59 292 ILE A O 1
ATOM 2357 N N . GLU A 1 293 ? 8.980 -0.851 13.122 1.00 66.12 293 GLU A N 1
ATOM 2358 C CA . GLU A 1 293 ? 9.033 -1.812 14.213 1.00 66.12 293 GLU A CA 1
ATOM 2359 C C . GLU A 1 293 ? 9.717 -1.163 15.402 1.00 66.12 293 GLU A C 1
ATOM 2361 O O . GLU A 1 293 ? 9.152 -1.186 16.477 1.00 66.12 293 GLU A O 1
ATOM 2366 N N . ALA A 1 294 ? 10.843 -0.467 15.245 1.00 62.03 294 ALA A N 1
ATOM 2367 C CA . ALA A 1 294 ? 11.453 0.253 16.360 1.00 62.03 294 ALA A CA 1
ATOM 2368 C C . ALA A 1 294 ? 10.502 1.310 16.950 1.00 62.03 294 ALA A C 1
ATOM 2370 O O . ALA A 1 294 ? 10.316 1.350 18.159 1.00 62.03 294 ALA A O 1
ATOM 2371 N N . TYR A 1 295 ? 9.840 2.125 16.127 1.00 59.03 295 TYR A N 1
ATOM 2372 C CA . TYR A 1 295 ? 8.907 3.177 16.543 1.00 59.03 295 TYR A CA 1
ATOM 2373 C C . TYR A 1 295 ? 7.542 2.628 16.957 1.00 59.03 295 TYR A C 1
ATOM 2375 O O . TYR A 1 295 ? 6.892 3.200 17.824 1.00 59.03 295 TYR A O 1
ATOM 2383 N N . GLY A 1 296 ? 7.097 1.539 16.349 1.00 56.62 296 GLY A N 1
ATOM 2384 C CA . GLY A 1 296 ? 5.837 0.852 16.596 1.00 56.62 296 GLY A CA 1
ATOM 2385 C C . GLY A 1 296 ? 5.916 0.022 17.862 1.00 56.62 296 GLY A C 1
ATOM 2386 O O . GLY A 1 296 ? 5.040 0.150 18.701 1.00 56.62 296 GLY A O 1
ATOM 2387 N N . LEU A 1 297 ? 7.000 -0.725 18.066 1.00 51.56 297 LEU A N 1
ATOM 2388 C CA . LEU A 1 297 ? 7.335 -1.400 19.318 1.00 51.56 297 LEU A CA 1
ATOM 2389 C C . LEU A 1 297 ? 7.593 -0.366 20.416 1.00 51.56 297 LEU A C 1
ATOM 2391 O O . LEU A 1 297 ? 7.096 -0.536 21.520 1.00 51.56 297 LEU A O 1
ATOM 2395 N N . MET A 1 298 ? 8.246 0.763 20.113 1.00 45.25 298 MET A N 1
ATOM 2396 C CA . MET A 1 298 ? 8.337 1.879 21.058 1.00 45.25 298 MET A CA 1
ATOM 2397 C C . MET A 1 298 ? 6.949 2.459 21.371 1.00 45.25 298 MET A C 1
ATOM 2399 O O . MET A 1 298 ? 6.655 2.667 22.532 1.00 45.25 298 MET A O 1
ATOM 2403 N N . MET A 1 299 ? 6.047 2.636 20.402 1.00 46.84 299 MET A N 1
ATOM 2404 C CA . MET A 1 299 ? 4.662 3.088 20.639 1.00 46.84 299 MET A CA 1
ATOM 2405 C C . MET A 1 299 ? 3.770 2.040 21.325 1.00 46.84 299 MET A C 1
ATOM 2407 O O . MET A 1 299 ? 2.765 2.414 21.915 1.00 46.84 299 MET A O 1
ATOM 2411 N N . LEU A 1 300 ? 4.109 0.751 21.242 1.00 46.06 300 LEU A N 1
ATOM 2412 C CA . LEU A 1 300 ? 3.379 -0.366 21.858 1.00 46.06 300 LEU A CA 1
ATOM 2413 C C . LEU A 1 300 ? 3.899 -0.665 23.277 1.00 46.06 300 LEU A C 1
ATOM 2415 O O . LEU A 1 300 ? 3.155 -1.168 24.114 1.00 46.06 300 LEU A O 1
ATOM 2419 N N . ILE A 1 301 ? 5.159 -0.311 23.556 1.00 43.69 301 ILE A N 1
ATOM 2420 C CA . ILE A 1 301 ? 5.776 -0.286 24.892 1.00 43.69 301 ILE A CA 1
ATOM 2421 C C . ILE A 1 301 ? 5.373 0.987 25.674 1.00 43.69 301 ILE A C 1
ATOM 2423 O O . ILE A 1 301 ? 5.472 1.009 26.905 1.00 43.69 301 ILE A O 1
ATOM 2427 N N . LEU A 1 302 ? 4.895 2.033 24.988 1.00 38.66 302 LEU A N 1
ATOM 2428 C CA . LEU A 1 302 ? 4.425 3.304 25.564 1.00 38.66 302 LEU A CA 1
ATOM 2429 C C . LEU A 1 302 ? 2.927 3.352 25.875 1.00 38.66 302 LEU A C 1
ATOM 2431 O O . LEU A 1 302 ? 2.586 4.098 26.826 1.00 38.66 302 LEU A O 1
#